Protein AF-A0A934NXD5-F1 (afdb_monomer)

Radius of gyration: 27.49 Å; Cα contacts (8 Å, |Δi|>4): 155; chains: 1; bounding box: 70×58×76 Å

Nearest PDB structures (foldseek):
  8snb-assembly1_6Q  TM=2.505E-01  e=5.265E-01  Strongylocentrotus purpuratus
  2b5u-assembly2_C  TM=2.523E-01  e=7.950E+00  Escherichia coli
  8j0d-assembly1_3  TM=2.197E-01  e=8.423E+00  Thalassiosira pseudonana

Mean predicted aligned error: 10.34 Å

Solvent-accessible surface area (backbone atoms only — not comparable to full-atom values): 13375 Å² total; per-residue (Å²): 133,84,85,80,79,88,80,87,86,85,86,87,77,78,60,64,68,64,48,50,55,49,53,62,69,49,40,47,38,70,38,93,89,36,86,64,11,50,70,48,55,57,51,50,49,65,76,60,37,59,67,72,67,45,54,75,80,42,80,52,68,70,55,56,51,53,54,48,38,57,55,72,72,33,85,54,101,78,34,53,86,86,46,68,49,81,50,96,94,45,78,47,25,25,50,57,31,20,53,49,29,52,34,32,69,70,67,57,77,41,84,70,51,74,88,56,62,79,50,52,70,66,56,19,49,55,22,27,55,61,46,49,53,51,38,52,52,51,50,52,53,52,48,54,50,53,51,51,34,36,76,72,67,51,35,95,70,68,73,60,77,80,68,60,79,90,64,76,90,69,81,74,84,87,74,96,74,89,58,67,44,58,64,93,89,62,79,78,83,85,73,91,67,83,74,57,92,68,51,41,50,45,69,71,73,68,49,72,93,80,86,130

Organism: NCBI:txid2799499

Sequence (212 aa):
MTGEATHKIIQRFPDEEEFESLAARIRPLILQNEWLRWTNVITALRTSVDQQQLEEIAEPLKWWHAEWVKVAENPGDMGAQAFYSVTEDGTVTDLQLMWAWLYSDLVHAHKLDAKFAKYGIGDRFRASTGVIARIVWMVEKTYYLVAALHEEGLLSISPEMFERSVTVPEPDLSQIGRIYVAPVGTPPPIGLEAFGPEWQEVHEVIRPAGSR

pLDDT: mean 86.73, std 10.69, range [43.88, 96.44]

Foldseek 3Di:
DPPDDDDDDDDDFDDPVVLLVLLVVCCLQQDPPRCNHVVNLLVVCVVQFDQVVLVVPDDGSVVLVVLLCCQRVNPDPQSADPDWDQDPVGIDHLVNLQVLCVDCVRVVPDPRDPVNVVPDNVSSVVSNRVSSVSSVVSVVVSVVSQVVCVVVVRGDDDPCVVVPDPDDPPPDDDDDDFDWDFDPPDDDDDDPDDDDPRIDTPCVVPDDPDDD

Secondary structure (DSSP, 8-state):
---------------HHHHHHHHHHHHHHHSTT-TT-HHHHHHHHHHHS-HHHHHTTS--HHHHHHHHIIIII--SSS--SS-EEEETTEEEEHHHHHHHIIIIIIS--SPPPHHHHTS-HHHHHHHHHHHHHHHHHHHHHHHHHHHHHHHTTSS---THHHH---S-S--S-------EE--TTPPPP-SSSPPPTT-EEHHHHHS-S---

Structure (mmCIF, N/CA/C/O backbone):
data_AF-A0A934NXD5-F1
#
_entry.id   AF-A0A934NXD5-F1
#
loop_
_atom_site.group_PDB
_atom_site.id
_atom_site.type_symbol
_atom_site.label_atom_id
_atom_site.label_alt_id
_atom_site.label_comp_id
_atom_site.label_asym_id
_atom_site.label_entity_id
_atom_site.label_seq_id
_atom_site.pdbx_PDB_ins_code
_atom_site.Cartn_x
_atom_site.Cartn_y
_atom_site.Cartn_z
_atom_site.occupancy
_atom_site.B_iso_or_equiv
_atom_site.auth_seq_id
_atom_site.auth_comp_id
_atom_site.auth_asym_id
_atom_site.auth_atom_id
_atom_site.pdbx_PDB_model_num
ATOM 1 N N . MET A 1 1 ? 46.683 -2.394 16.117 1.00 44.25 1 MET A N 1
ATOM 2 C CA . MET A 1 1 ? 45.715 -3.216 15.363 1.00 44.25 1 MET A CA 1
ATOM 3 C C . MET A 1 1 ? 44.333 -2.673 15.663 1.00 44.25 1 MET A C 1
ATOM 5 O O . MET A 1 1 ? 43.821 -2.916 16.747 1.00 44.25 1 MET A O 1
ATOM 9 N N . THR A 1 2 ? 43.778 -1.854 14.774 1.00 54.41 2 THR A N 1
ATOM 10 C CA . THR A 1 2 ? 42.362 -1.478 14.827 1.00 54.41 2 THR A CA 1
ATOM 11 C C . THR A 1 2 ? 41.569 -2.713 14.411 1.00 54.41 2 THR A C 1
ATOM 13 O O . THR A 1 2 ? 41.712 -3.192 13.292 1.00 54.41 2 THR A O 1
ATOM 16 N N . GLY A 1 3 ? 40.845 -3.315 15.355 1.00 53.09 3 GLY A N 1
ATOM 17 C CA . GLY A 1 3 ? 40.067 -4.537 15.145 1.00 53.09 3 GLY A CA 1
ATOM 18 C C . GLY A 1 3 ? 38.808 -4.280 14.322 1.00 53.09 3 GLY A C 1
ATOM 19 O O . GLY A 1 3 ? 37.704 -4.424 14.836 1.00 53.09 3 GLY A O 1
ATOM 20 N N . GLU A 1 4 ? 38.961 -3.857 13.069 1.00 62.59 4 GLU A N 1
ATOM 21 C CA . GLU A 1 4 ? 37.835 -3.735 12.147 1.00 62.59 4 GLU A CA 1
ATOM 22 C C . GLU A 1 4 ? 37.352 -5.130 11.744 1.00 62.59 4 GLU A C 1
ATOM 24 O O . GLU A 1 4 ? 37.997 -5.850 10.984 1.00 62.59 4 GLU A O 1
ATOM 29 N N . ALA A 1 5 ? 36.200 -5.523 12.286 1.00 73.62 5 ALA A N 1
ATOM 30 C CA . ALA A 1 5 ? 35.470 -6.701 11.851 1.00 73.62 5 ALA A CA 1
ATOM 31 C C . ALA A 1 5 ? 34.551 -6.324 10.679 1.00 73.62 5 ALA A C 1
ATOM 33 O O . ALA A 1 5 ? 33.594 -5.562 10.839 1.00 73.62 5 ALA A O 1
ATOM 34 N N . THR A 1 6 ? 34.820 -6.869 9.494 1.00 79.31 6 THR A N 1
ATOM 35 C CA . THR A 1 6 ? 33.942 -6.708 8.329 1.00 79.31 6 THR A CA 1
ATOM 36 C C . THR A 1 6 ? 32.764 -7.675 8.419 1.00 79.31 6 THR A C 1
ATOM 38 O O . THR A 1 6 ? 32.950 -8.874 8.615 1.00 79.31 6 THR A O 1
ATOM 41 N N . HIS A 1 7 ? 31.549 -7.164 8.228 1.00 82.31 7 HIS A N 1
ATOM 42 C CA . HIS A 1 7 ? 30.325 -7.962 8.206 1.00 82.31 7 HIS A CA 1
ATOM 43 C C . HIS A 1 7 ? 29.687 -7.894 6.816 1.00 82.31 7 HIS A C 1
ATOM 45 O O . HIS A 1 7 ? 29.613 -6.823 6.215 1.00 82.31 7 HIS A O 1
ATOM 51 N N . LYS A 1 8 ? 29.201 -9.033 6.309 1.00 87.88 8 LYS A N 1
ATOM 52 C CA . LYS A 1 8 ? 28.407 -9.101 5.076 1.00 87.88 8 LYS A CA 1
ATOM 53 C C . LYS A 1 8 ? 26.937 -9.259 5.440 1.00 87.88 8 LYS A C 1
ATOM 55 O O . LYS A 1 8 ? 26.556 -10.265 6.031 1.00 87.88 8 LYS A O 1
ATOM 60 N N . ILE A 1 9 ? 26.117 -8.293 5.043 1.00 85.44 9 ILE A N 1
ATOM 61 C CA . ILE A 1 9 ? 24.659 -8.375 5.156 1.00 85.44 9 ILE A CA 1
ATOM 62 C C . ILE A 1 9 ? 24.108 -8.760 3.783 1.00 85.44 9 ILE A C 1
ATOM 64 O O . ILE A 1 9 ? 24.450 -8.140 2.778 1.00 85.44 9 ILE A O 1
ATOM 68 N N . ILE A 1 10 ? 23.278 -9.801 3.737 1.00 89.50 10 ILE A N 1
ATOM 69 C CA . ILE A 1 10 ? 22.568 -10.230 2.528 1.00 89.50 10 ILE A CA 1
ATOM 70 C C . ILE A 1 10 ? 21.079 -10.063 2.802 1.00 89.50 10 ILE A C 1
ATOM 72 O O . ILE A 1 10 ? 20.548 -10.682 3.720 1.00 89.50 10 ILE A O 1
ATOM 76 N N . GLN A 1 11 ? 20.417 -9.237 1.999 1.00 88.50 11 GLN A N 1
ATOM 77 C CA . GLN A 1 11 ? 18.966 -9.093 2.006 1.00 88.50 11 GLN A CA 1
ATOM 78 C C . GLN A 1 11 ? 18.414 -9.726 0.732 1.00 88.50 11 GLN A C 1
ATOM 80 O O . GLN A 1 11 ? 19.003 -9.578 -0.337 1.00 88.50 11 GLN A O 1
ATOM 85 N N . ARG A 1 12 ? 17.316 -10.468 0.865 1.00 91.62 12 ARG A N 1
ATOM 86 C CA . ARG A 1 12 ? 16.596 -11.068 -0.259 1.00 91.62 12 ARG A CA 1
ATOM 87 C C . ARG A 1 12 ? 15.251 -10.374 -0.383 1.00 91.62 12 ARG A C 1
ATOM 89 O O . ARG A 1 12 ? 14.598 -10.135 0.630 1.00 91.62 12 ARG A O 1
ATOM 96 N N . PHE A 1 13 ? 14.880 -10.063 -1.612 1.00 92.00 13 PHE A N 1
ATOM 97 C CA . PHE A 1 13 ? 13.643 -9.379 -1.963 1.00 92.00 13 PHE A CA 1
ATOM 98 C C . PHE A 1 13 ? 12.769 -10.316 -2.811 1.00 92.00 13 PHE A C 1
ATOM 100 O O . PHE A 1 13 ? 13.303 -11.308 -3.320 1.00 92.00 13 PHE A O 1
ATOM 107 N N . PRO A 1 14 ? 11.450 -10.062 -2.898 1.00 92.69 14 PRO A N 1
ATOM 108 C CA . PRO A 1 14 ? 10.560 -10.799 -3.797 1.00 92.69 14 PRO A CA 1
ATOM 109 C C . PRO A 1 14 ? 10.974 -10.649 -5.266 1.00 92.69 14 PRO A C 1
ATOM 111 O O . PRO A 1 14 ? 11.796 -9.789 -5.595 1.00 92.69 14 PRO A O 1
ATOM 114 N N . ASP A 1 15 ? 10.384 -11.482 -6.126 1.00 95.75 15 ASP A N 1
ATOM 115 C CA . ASP A 1 15 ? 10.456 -11.298 -7.574 1.00 95.75 15 ASP A CA 1
ATOM 116 C C . ASP A 1 15 ? 9.930 -9.907 -7.965 1.00 95.75 15 ASP A C 1
ATOM 118 O O . ASP A 1 15 ? 8.980 -9.397 -7.361 1.00 95.75 15 ASP A O 1
ATOM 122 N N . GLU A 1 16 ? 10.598 -9.268 -8.924 1.00 93.00 16 GLU A N 1
ATOM 123 C CA . GLU A 1 16 ? 10.310 -7.885 -9.301 1.00 93.00 16 GLU A CA 1
ATOM 124 C C . GLU A 1 16 ? 8.929 -7.765 -9.946 1.00 93.00 16 GLU A C 1
ATOM 126 O O . GLU A 1 16 ? 8.127 -6.956 -9.483 1.00 93.00 16 GLU A O 1
ATOM 131 N N . GLU A 1 17 ? 8.601 -8.616 -10.921 1.00 92.88 17 GLU A N 1
ATOM 132 C CA . GLU A 1 17 ? 7.327 -8.541 -11.642 1.00 92.88 17 GLU A CA 1
ATOM 133 C C . GLU A 1 17 ? 6.146 -8.835 -10.709 1.00 92.88 17 GLU A C 1
ATOM 135 O O . GLU A 1 17 ? 5.137 -8.122 -10.723 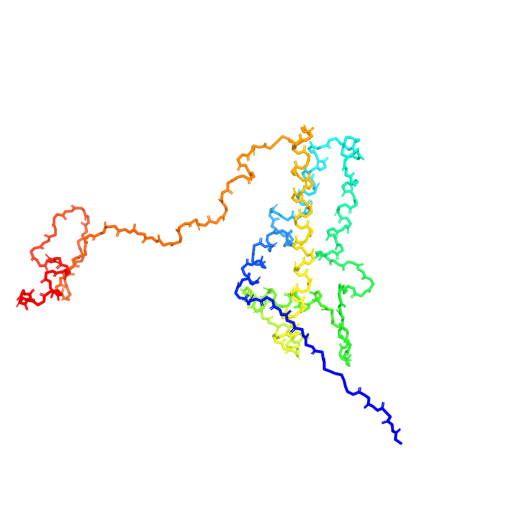1.00 92.88 17 GLU A O 1
ATOM 140 N N . GLU A 1 18 ? 6.273 -9.844 -9.842 1.00 93.50 18 GLU A N 1
ATOM 141 C CA . GLU A 1 18 ? 5.247 -10.156 -8.839 1.00 93.50 18 GLU A CA 1
ATOM 142 C C . GLU A 1 18 ? 5.020 -8.978 -7.881 1.00 93.50 18 GLU A C 1
ATOM 144 O O . GLU A 1 18 ? 3.876 -8.614 -7.571 1.00 93.50 18 GLU A O 1
ATOM 149 N N . PHE A 1 19 ? 6.107 -8.348 -7.430 1.00 96.06 19 PHE A N 1
ATOM 150 C CA . PHE A 1 19 ? 6.044 -7.215 -6.517 1.00 96.06 19 PHE A CA 1
ATOM 151 C C . PHE A 1 19 ? 5.464 -5.960 -7.179 1.00 96.06 19 PHE A C 1
ATOM 153 O O . PHE A 1 19 ? 4.638 -5.272 -6.572 1.00 96.06 19 PHE A O 1
ATOM 160 N N . GLU A 1 20 ? 5.829 -5.675 -8.425 1.00 94.94 20 GLU A N 1
ATOM 161 C CA . GLU A 1 20 ? 5.238 -4.605 -9.228 1.00 94.94 20 GLU A CA 1
ATOM 162 C C . GLU A 1 20 ? 3.735 -4.814 -9.428 1.00 94.94 20 GLU A C 1
ATOM 164 O O . GLU A 1 20 ? 2.937 -3.885 -9.263 1.00 94.94 20 GLU A O 1
ATOM 169 N N . SER A 1 21 ? 3.329 -6.057 -9.683 1.00 93.38 21 SER A N 1
ATOM 170 C CA . SER A 1 21 ? 1.928 -6.460 -9.793 1.00 93.38 21 SER A CA 1
ATOM 171 C C . SER A 1 21 ? 1.153 -6.188 -8.494 1.00 93.38 21 SER A C 1
ATOM 173 O O . SER A 1 21 ? 0.024 -5.679 -8.521 1.00 93.38 21 SER A O 1
ATOM 175 N N . LEU A 1 22 ? 1.743 -6.501 -7.337 1.00 94.38 22 LEU A N 1
ATOM 176 C CA . LEU A 1 22 ? 1.179 -6.189 -6.020 1.00 94.38 22 LEU A CA 1
ATOM 177 C C . LEU A 1 22 ? 1.090 -4.673 -5.793 1.00 94.38 22 LEU A C 1
ATOM 179 O O . LEU A 1 22 ? 0.030 -4.166 -5.417 1.00 94.38 22 LEU A O 1
ATOM 183 N N . ALA A 1 23 ? 2.175 -3.946 -6.069 1.00 94.88 23 A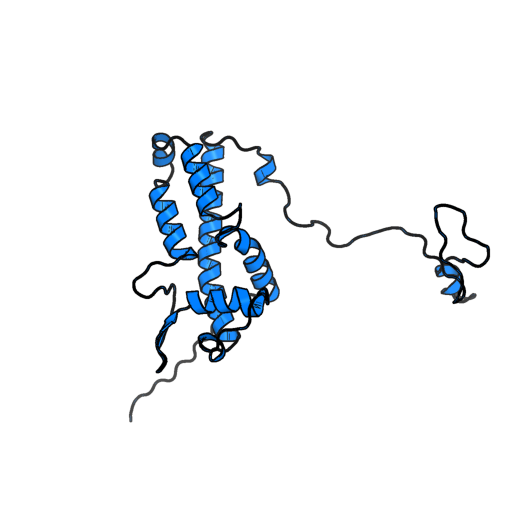LA A N 1
ATOM 184 C CA . ALA A 1 23 ? 2.261 -2.494 -5.941 1.00 94.88 23 ALA A CA 1
ATOM 185 C C . ALA A 1 23 ? 1.190 -1.779 -6.784 1.00 94.88 23 ALA A C 1
ATOM 187 O O . ALA A 1 23 ? 0.514 -0.863 -6.307 1.00 94.88 23 ALA A O 1
ATOM 188 N N . ALA A 1 24 ? 0.976 -2.237 -8.018 1.00 92.44 24 ALA A N 1
ATOM 189 C CA . ALA A 1 24 ? -0.054 -1.713 -8.905 1.00 92.44 24 ALA A CA 1
ATOM 190 C C . ALA A 1 24 ? -1.471 -1.928 -8.343 1.00 92.44 24 ALA A C 1
ATOM 192 O O . ALA A 1 24 ? -2.303 -1.023 -8.431 1.00 92.44 24 ALA A O 1
ATOM 193 N N . ARG A 1 25 ? -1.743 -3.082 -7.714 1.00 92.06 25 ARG A N 1
ATOM 194 C CA . ARG A 1 25 ? -3.054 -3.399 -7.112 1.00 92.06 25 ARG A CA 1
ATOM 195 C C . ARG A 1 25 ? -3.360 -2.604 -5.850 1.00 92.06 25 ARG A C 1
ATOM 197 O O . ARG A 1 25 ? -4.520 -2.280 -5.618 1.00 92.06 25 ARG A O 1
ATOM 204 N N . ILE A 1 26 ? -2.354 -2.271 -5.041 1.00 92.88 26 ILE A N 1
ATOM 205 C CA . ILE A 1 26 ? -2.569 -1.460 -3.831 1.00 92.88 26 ILE A CA 1
ATOM 206 C C . ILE A 1 26 ? -2.670 0.036 -4.125 1.00 92.88 26 ILE A C 1
ATOM 208 O O . ILE A 1 26 ? -3.186 0.790 -3.303 1.00 92.88 26 ILE A O 1
ATOM 212 N N . ARG A 1 27 ? -2.177 0.488 -5.283 1.00 91.88 27 ARG A N 1
ATOM 213 C CA . ARG A 1 27 ? -2.103 1.907 -5.642 1.00 91.88 27 ARG A CA 1
ATOM 214 C C . ARG A 1 27 ? -3.454 2.635 -5.504 1.00 91.88 27 ARG A C 1
ATOM 216 O O . ARG A 1 27 ? -3.456 3.695 -4.875 1.00 91.88 27 ARG A O 1
ATOM 223 N N . PRO A 1 28 ? -4.603 2.086 -5.951 1.00 91.75 28 PRO A N 1
ATOM 224 C CA . PRO A 1 28 ? -5.910 2.713 -5.741 1.00 91.75 28 PRO A CA 1
ATOM 225 C C . PRO A 1 28 ? -6.271 2.975 -4.273 1.00 91.75 28 PRO A C 1
ATOM 227 O O . PRO A 1 28 ? -7.057 3.869 -3.981 1.00 91.75 28 PRO A O 1
ATOM 230 N N . LEU A 1 29 ? -5.687 2.228 -3.332 1.00 92.88 29 LEU A N 1
ATOM 231 C CA . LEU A 1 29 ? -5.964 2.374 -1.904 1.00 92.88 29 LEU A CA 1
ATOM 232 C C . LEU A 1 29 ? -5.193 3.538 -1.271 1.00 92.88 29 LEU A C 1
ATOM 234 O O . LEU A 1 29 ? -5.628 4.063 -0.250 1.00 92.88 29 LEU A O 1
ATOM 238 N N . ILE A 1 30 ? -4.067 3.960 -1.852 1.00 91.56 30 ILE A N 1
ATOM 239 C CA . ILE A 1 30 ? -3.154 4.950 -1.247 1.00 91.56 30 ILE A CA 1
ATOM 240 C C . ILE A 1 30 ? -3.067 6.276 -2.012 1.00 91.56 30 ILE A C 1
ATOM 242 O O . ILE A 1 30 ? -2.517 7.250 -1.499 1.00 91.56 30 ILE A O 1
ATOM 246 N N . LEU A 1 31 ? -3.619 6.352 -3.224 1.00 88.00 31 LEU A N 1
ATOM 247 C CA . LEU A 1 31 ? -3.659 7.587 -4.004 1.00 88.00 31 LEU A CA 1
ATOM 248 C C . LEU A 1 31 ? -4.772 8.533 -3.537 1.00 88.00 31 LEU A C 1
ATOM 250 O O . LEU A 1 31 ? -5.907 8.127 -3.315 1.00 88.00 31 LEU A O 1
ATOM 254 N N . GLN A 1 32 ? -4.451 9.828 -3.460 1.00 82.00 32 GLN A N 1
ATOM 255 C CA . GLN A 1 32 ? -5.323 10.858 -2.877 1.00 82.00 32 GLN A CA 1
ATOM 256 C C . GLN A 1 32 ? -6.702 10.978 -3.547 1.00 82.00 32 GLN A C 1
ATOM 258 O O . GLN A 1 32 ? -7.684 11.190 -2.841 1.00 82.00 32 GLN A O 1
ATOM 263 N N . ASN A 1 33 ? -6.764 10.831 -4.875 1.00 83.19 33 ASN A N 1
ATOM 264 C CA . ASN A 1 33 ? -7.962 11.080 -5.690 1.00 83.19 33 ASN A CA 1
ATOM 265 C C . ASN A 1 33 ? -8.650 9.796 -6.174 1.00 83.19 33 ASN A C 1
ATOM 267 O O . ASN A 1 33 ? -9.471 9.845 -7.087 1.00 83.19 33 ASN A O 1
ATOM 271 N N . GLU A 1 34 ? -8.305 8.649 -5.597 1.00 88.12 34 GLU A N 1
ATOM 272 C CA . GLU A 1 34 ? -8.932 7.381 -5.950 1.00 88.12 34 GLU A CA 1
ATOM 273 C C . GLU A 1 34 ? -10.173 7.142 -5.095 1.00 88.12 34 GLU A C 1
ATOM 275 O O . GLU A 1 34 ? -10.179 7.345 -3.879 1.00 88.12 34 GLU A O 1
ATOM 280 N N . TRP A 1 35 ? -11.243 6.680 -5.736 1.00 87.19 35 TRP A N 1
ATOM 281 C CA . TRP A 1 35 ? -12.500 6.375 -5.051 1.00 87.19 35 TRP A CA 1
ATOM 282 C C . TRP A 1 35 ? -12.318 5.273 -3.997 1.00 87.19 35 TRP A C 1
ATOM 284 O O . TRP A 1 35 ? -12.946 5.321 -2.940 1.00 87.19 35 TRP A O 1
ATOM 294 N N . LEU A 1 36 ? -11.404 4.334 -4.259 1.00 87.88 36 LEU A N 1
ATOM 295 C CA . LEU A 1 36 ? -11.082 3.203 -3.392 1.00 87.88 36 LEU A CA 1
ATOM 296 C C . LEU A 1 36 ? -10.084 3.543 -2.275 1.00 87.88 36 LEU A C 1
ATOM 298 O O . LEU A 1 36 ? -9.669 2.648 -1.541 1.00 87.88 36 LEU A O 1
ATOM 302 N N . ARG A 1 37 ? -9.674 4.809 -2.134 1.00 94.38 37 ARG A N 1
ATOM 303 C CA . ARG A 1 37 ? -8.688 5.212 -1.128 1.00 94.38 37 ARG A CA 1
ATOM 304 C C . ARG A 1 37 ? -9.105 4.751 0.271 1.00 94.38 37 ARG A C 1
ATOM 306 O O . ARG A 1 37 ? -10.270 4.866 0.653 1.00 94.38 37 ARG A O 1
ATOM 313 N N . TRP A 1 38 ? -8.135 4.310 1.070 1.00 94.94 38 TRP A N 1
ATOM 314 C CA . TRP A 1 38 ? -8.340 3.794 2.426 1.00 94.94 38 TRP A CA 1
ATOM 315 C C . TRP A 1 38 ? -9.180 4.735 3.311 1.00 94.94 38 TRP A C 1
ATOM 317 O O . TRP A 1 38 ? -10.013 4.274 4.090 1.00 94.94 38 TRP A O 1
ATOM 327 N N . THR A 1 39 ? -9.037 6.058 3.156 1.00 95.06 39 THR A N 1
ATOM 328 C CA . THR A 1 39 ? -9.825 7.060 3.897 1.00 95.06 39 THR A CA 1
ATOM 329 C C . THR A 1 39 ? -11.322 6.919 3.649 1.00 95.06 39 THR A C 1
ATOM 331 O O . THR A 1 39 ? -12.125 7.106 4.567 1.00 95.06 39 THR A O 1
ATOM 334 N N . ASN A 1 40 ? -11.707 6.576 2.419 1.00 95.00 40 ASN A N 1
ATOM 335 C CA . ASN A 1 40 ? -13.100 6.412 2.021 1.00 95.00 40 ASN A CA 1
ATOM 336 C C . ASN A 1 40 ? -13.672 5.123 2.611 1.00 95.00 40 ASN A C 1
ATOM 338 O O . ASN A 1 40 ? -14.797 5.138 3.098 1.00 95.00 40 ASN A O 1
ATOM 342 N N . VAL A 1 41 ? -12.874 4.051 2.665 1.00 93.19 41 VAL A N 1
ATOM 343 C CA . VAL A 1 41 ? -13.249 2.787 3.320 1.00 93.19 41 VAL A CA 1
ATOM 344 C C . VAL A 1 41 ? -13.511 3.005 4.812 1.00 93.19 41 VAL A C 1
ATOM 346 O O . VAL A 1 41 ? -14.588 2.673 5.301 1.00 93.19 41 VAL A O 1
ATOM 349 N N . ILE A 1 42 ? -12.581 3.640 5.534 1.00 95.00 42 ILE A N 1
ATOM 350 C CA . ILE A 1 42 ? -12.763 3.940 6.966 1.00 95.00 42 ILE A CA 1
ATOM 351 C C . ILE A 1 42 ? -13.967 4.867 7.193 1.00 95.00 42 ILE A C 1
ATOM 353 O O . ILE A 1 42 ? -14.724 4.692 8.149 1.00 95.00 42 ILE A O 1
ATOM 357 N N . THR A 1 43 ? -14.181 5.838 6.302 1.00 94.56 43 THR A N 1
ATOM 358 C CA . THR A 1 43 ? -15.348 6.727 6.370 1.00 94.56 43 THR A CA 1
ATOM 359 C C . THR A 1 43 ? -16.656 5.966 6.167 1.00 94.56 43 THR A C 1
ATOM 361 O O . THR A 1 43 ? -17.598 6.202 6.921 1.00 94.56 43 THR A O 1
ATOM 364 N N . ALA A 1 44 ? -16.706 5.043 5.205 1.00 93.75 44 ALA A N 1
ATOM 365 C CA . ALA A 1 44 ? -17.873 4.206 4.949 1.00 93.75 44 ALA A CA 1
ATOM 366 C C . ALA A 1 44 ? -18.185 3.281 6.133 1.00 93.75 44 ALA A C 1
ATOM 368 O O . ALA A 1 44 ? -19.348 3.150 6.514 1.00 93.75 44 ALA A O 1
ATOM 369 N N . LEU A 1 45 ? -17.166 2.697 6.772 1.00 94.06 45 LEU A N 1
ATOM 370 C CA . LEU A 1 45 ? -17.355 1.908 7.995 1.00 94.06 45 LEU A CA 1
ATOM 371 C C . LEU A 1 45 ? -17.965 2.753 9.115 1.00 94.06 45 LEU A C 1
ATOM 373 O O . LEU A 1 45 ? -18.934 2.336 9.740 1.00 94.06 45 LEU A O 1
ATOM 377 N N . ARG A 1 46 ? -17.474 3.984 9.305 1.00 92.94 46 ARG A N 1
ATOM 378 C CA . ARG A 1 46 ? -17.983 4.900 10.337 1.00 92.94 46 ARG A CA 1
ATOM 379 C C . ARG A 1 46 ? -19.457 5.256 10.156 1.00 92.94 46 ARG A C 1
AT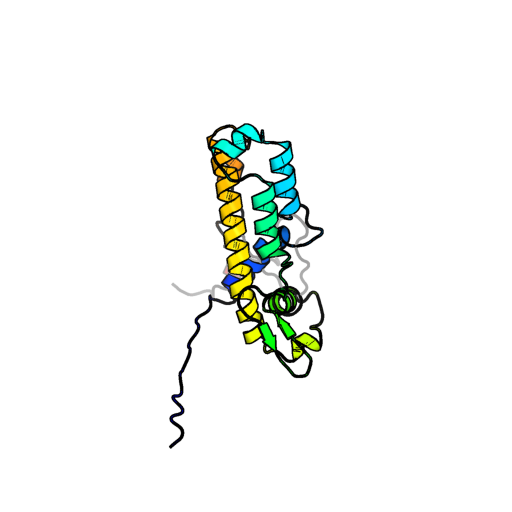OM 381 O O . ARG A 1 46 ? -20.122 5.561 11.136 1.00 92.94 46 ARG A O 1
ATOM 388 N N . THR A 1 47 ? -19.956 5.275 8.922 1.00 93.12 47 THR A N 1
ATOM 389 C CA . THR A 1 47 ? -21.372 5.558 8.647 1.00 93.12 47 THR A CA 1
ATOM 390 C C . THR A 1 47 ? -22.252 4.313 8.649 1.00 93.12 47 THR A C 1
ATOM 392 O O . THR A 1 47 ? -23.469 4.457 8.690 1.00 93.12 47 THR A O 1
ATOM 395 N N . SER A 1 48 ? -21.661 3.120 8.557 1.00 92.88 48 SER A N 1
ATOM 396 C CA . SER A 1 48 ? -22.401 1.866 8.350 1.00 92.88 48 SER A CA 1
ATOM 397 C C . SER A 1 48 ? -22.476 0.988 9.596 1.00 92.88 48 SER A C 1
ATOM 399 O O . SER A 1 48 ? -23.320 0.103 9.642 1.00 92.88 48 SER A O 1
ATOM 401 N N . VAL A 1 49 ? -21.607 1.218 10.581 1.00 93.06 49 VAL A N 1
ATOM 402 C CA . VAL A 1 49 ? -21.462 0.377 11.773 1.00 93.06 49 VAL A CA 1
ATOM 403 C C . VAL A 1 49 ? -21.723 1.207 13.025 1.00 93.06 49 VAL A C 1
ATOM 405 O O . VAL A 1 49 ? -21.226 2.329 13.145 1.00 93.06 49 VAL A O 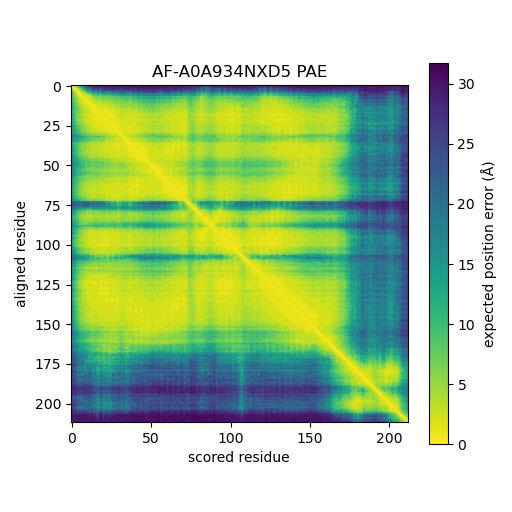1
ATOM 408 N N . ASP A 1 50 ? -22.479 0.647 13.970 1.00 92.62 50 ASP A N 1
ATOM 409 C CA . ASP A 1 50 ? -22.639 1.244 15.293 1.00 92.62 50 ASP A CA 1
ATOM 410 C C . ASP A 1 50 ? -21.314 1.205 16.068 1.00 92.62 50 ASP A C 1
ATOM 412 O O . ASP A 1 50 ? -20.662 0.166 16.182 1.00 92.62 50 ASP A O 1
ATOM 416 N N . GLN A 1 51 ? -20.900 2.354 16.601 1.00 89.94 51 GLN A N 1
ATOM 417 C CA . GLN A 1 51 ? -19.598 2.474 17.251 1.00 89.94 51 GLN A CA 1
ATOM 418 C C . GLN A 1 51 ? -19.510 1.651 18.541 1.00 89.94 51 GLN A C 1
ATOM 420 O O . GLN A 1 51 ? -18.450 1.102 18.827 1.00 89.94 51 GLN A O 1
ATOM 425 N N . GLN A 1 52 ? -20.597 1.556 19.308 1.00 91.31 52 GLN A N 1
ATOM 426 C CA . GLN A 1 52 ? -20.591 0.791 20.549 1.00 91.31 52 GLN A CA 1
ATOM 427 C C . GLN A 1 52 ? -20.428 -0.701 20.246 1.00 91.31 52 GLN A C 1
ATOM 429 O O . GLN A 1 52 ? -19.602 -1.352 20.874 1.00 91.31 52 GLN A O 1
ATOM 434 N N . GLN A 1 53 ? -21.145 -1.212 19.243 1.00 93.00 53 GLN A N 1
ATOM 435 C CA . GLN A 1 53 ? -21.032 -2.612 18.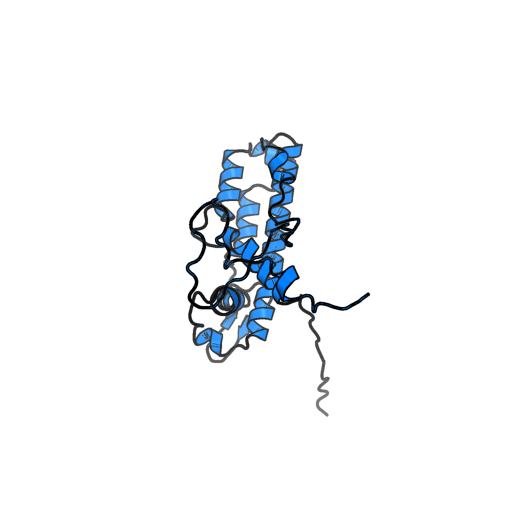824 1.00 93.00 53 GLN A CA 1
ATOM 436 C C . GLN A 1 53 ? -19.675 -2.930 18.179 1.00 93.00 53 GLN A C 1
ATOM 438 O O . GLN A 1 53 ? -19.120 -4.001 18.405 1.00 93.00 53 GLN A O 1
ATOM 443 N N . LEU A 1 54 ? -19.101 -2.000 17.406 1.00 93.31 54 LEU 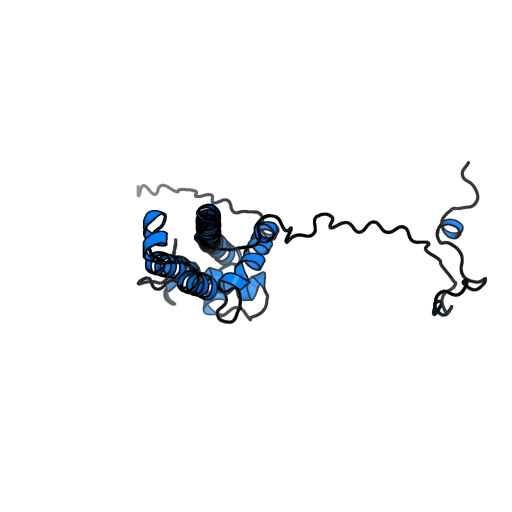A N 1
ATOM 444 C CA . LEU A 1 54 ? -17.750 -2.152 16.856 1.00 93.31 54 LEU A CA 1
ATOM 445 C C . LEU A 1 54 ? -16.710 -2.355 17.963 1.00 93.31 54 LEU A C 1
ATOM 447 O O . LEU A 1 54 ? -15.850 -3.227 17.850 1.00 93.31 54 LEU A O 1
ATOM 451 N N . GLU A 1 55 ? -16.773 -1.524 19.005 1.00 93.38 55 GLU A N 1
ATOM 452 C CA . GLU A 1 55 ? -15.792 -1.511 20.094 1.00 93.38 55 GLU A CA 1
ATOM 453 C C . GLU A 1 55 ? -15.835 -2.784 20.961 1.00 93.38 55 GLU A C 1
ATOM 455 O O . GLU A 1 55 ? -14.897 -3.043 21.714 1.00 93.38 55 GLU A O 1
ATOM 460 N N . GLU A 1 56 ? -16.870 -3.619 20.823 1.00 93.06 56 GLU A N 1
ATOM 461 C CA . GLU A 1 56 ? -16.940 -4.939 21.462 1.00 93.06 56 GLU A CA 1
ATOM 462 C C . GLU A 1 56 ? -16.038 -5.981 20.779 1.00 93.06 56 GLU A C 1
ATOM 464 O O . GLU A 1 56 ? -15.614 -6.938 21.431 1.00 93.06 56 GLU A O 1
ATOM 469 N N . ILE A 1 57 ? -15.710 -5.797 19.494 1.00 93.00 57 ILE A N 1
ATOM 470 C CA . ILE A 1 57 ? -14.971 -6.791 18.692 1.00 93.00 57 ILE A CA 1
ATOM 471 C C . ILE A 1 57 ? -13.673 -6.258 18.071 1.00 93.00 57 ILE A C 1
ATOM 473 O O . ILE A 1 57 ? -12.818 -7.045 17.659 1.00 93.00 57 ILE A O 1
ATOM 477 N N . ALA A 1 58 ? -13.499 -4.938 17.985 1.00 94.38 58 ALA A N 1
ATOM 478 C CA . ALA A 1 58 ? -12.337 -4.315 17.365 1.00 94.38 58 ALA A CA 1
ATOM 479 C C . ALA A 1 58 ? -12.001 -2.950 17.979 1.00 94.38 58 ALA A C 1
ATOM 481 O O . ALA A 1 58 ? -12.808 -2.309 18.641 1.00 94.38 58 ALA A O 1
ATOM 482 N N . GLU A 1 59 ? -10.790 -2.469 17.702 1.00 96.19 59 GLU A N 1
ATOM 483 C CA . GLU A 1 59 ? -10.380 -1.116 18.082 1.00 96.19 59 GLU A CA 1
ATOM 484 C C . GLU A 1 59 ? -11.264 -0.042 17.409 1.00 96.19 59 GLU A C 1
ATOM 486 O O . GLU A 1 59 ? -11.673 -0.221 16.253 1.00 96.19 59 GLU A O 1
ATOM 491 N N . PRO A 1 60 ? -11.491 1.123 18.051 1.00 94.56 60 PRO A N 1
ATOM 492 C CA . PRO A 1 60 ? -12.276 2.211 17.470 1.00 94.56 60 PRO A CA 1
ATOM 493 C C . PRO A 1 60 ? -11.732 2.662 16.105 1.00 94.56 60 PRO A C 1
ATOM 495 O O . PRO A 1 60 ? -10.519 2.767 15.916 1.00 94.56 60 PRO A O 1
ATOM 498 N N . LEU A 1 61 ? -12.589 3.065 15.157 1.00 94.94 61 LEU A N 1
ATOM 499 C CA . LEU A 1 61 ? -12.151 3.485 13.804 1.00 94.94 61 LEU A CA 1
ATOM 500 C C . LEU A 1 61 ? -11.130 4.635 13.791 1.00 94.94 61 LEU A C 1
ATOM 502 O O . LEU A 1 61 ? -10.359 4.778 12.842 1.00 94.94 61 LEU A O 1
ATOM 506 N N . LYS A 1 62 ? -11.082 5.454 14.849 1.00 94.31 62 LYS A N 1
ATOM 507 C CA . LYS A 1 62 ? -10.041 6.478 15.017 1.00 94.31 62 LYS A CA 1
ATOM 508 C C . LYS A 1 62 ? -8.641 5.863 15.133 1.00 94.31 62 LYS A C 1
ATOM 510 O O . LYS A 1 62 ? -7.688 6.437 14.606 1.00 94.31 62 LYS A O 1
ATOM 515 N N . TRP A 1 63 ? -8.517 4.716 15.799 1.00 94.88 63 TRP A N 1
ATOM 516 C CA . TRP A 1 63 ? -7.274 3.954 15.875 1.00 94.88 63 TRP A CA 1
ATOM 517 C C . TRP A 1 63 ? -6.875 3.439 14.489 1.00 94.88 63 TRP A C 1
ATOM 519 O O . TRP A 1 63 ? -5.762 3.701 14.042 1.00 94.88 63 TRP A O 1
ATOM 529 N N . TRP A 1 64 ? -7.816 2.841 13.751 1.00 95.88 64 TRP A N 1
ATOM 530 C CA . TRP A 1 64 ? -7.588 2.361 12.382 1.00 95.88 64 TRP A CA 1
ATOM 531 C C . TRP A 1 64 ? -7.132 3.468 11.432 1.00 95.88 64 TRP A C 1
ATOM 533 O O . TRP A 1 64 ? -6.187 3.279 10.668 1.00 95.88 64 TRP A O 1
ATOM 543 N N . HIS A 1 65 ? -7.755 4.646 11.512 1.00 94.81 65 HIS A N 1
ATOM 544 C CA . HIS A 1 65 ? -7.320 5.820 10.759 1.00 94.81 65 HIS A CA 1
ATOM 545 C C . HIS A 1 65 ? -5.883 6.222 11.122 1.00 94.81 65 HIS A C 1
ATOM 547 O O . HIS A 1 65 ? -5.086 6.526 10.239 1.00 94.81 65 HIS A O 1
ATOM 553 N N . ALA A 1 66 ? -5.532 6.236 12.411 1.00 93.44 66 ALA A N 1
ATOM 554 C CA . ALA A 1 66 ? -4.181 6.579 12.849 1.00 93.44 66 ALA A CA 1
ATOM 555 C C . ALA A 1 66 ? -3.135 5.563 12.355 1.00 93.44 66 ALA A C 1
ATOM 557 O O . ALA A 1 66 ? -2.056 5.968 11.923 1.00 93.44 66 ALA A O 1
ATOM 558 N N . GLU A 1 67 ? -3.450 4.268 12.371 1.00 92.81 67 GLU A N 1
ATOM 559 C CA . GLU A 1 67 ? -2.572 3.221 11.838 1.00 92.81 67 GLU A CA 1
ATOM 560 C C . GLU A 1 67 ? -2.379 3.347 10.324 1.00 92.81 67 GLU A C 1
ATOM 562 O O . GLU A 1 67 ? -1.243 3.321 9.847 1.00 92.81 67 GLU A O 1
ATOM 567 N N . TRP A 1 68 ? -3.458 3.586 9.573 1.00 94.12 68 TRP A N 1
ATOM 568 C CA . TRP A 1 68 ? -3.385 3.854 8.136 1.00 94.12 68 TRP A CA 1
ATOM 569 C C . TRP A 1 68 ? -2.507 5.063 7.812 1.00 94.12 68 TRP A C 1
ATOM 571 O O . TRP A 1 68 ? -1.639 4.989 6.942 1.00 94.12 68 TRP A O 1
ATOM 581 N N . VAL A 1 69 ? -2.674 6.157 8.554 1.00 91.81 69 VAL A N 1
ATOM 582 C CA . VAL A 1 69 ? -1.846 7.357 8.408 1.00 91.81 69 VAL A CA 1
ATOM 583 C C . VAL A 1 69 ? -0.365 7.039 8.637 1.00 91.81 69 VAL A C 1
ATOM 585 O O . VAL A 1 69 ? 0.468 7.473 7.843 1.00 91.81 69 VAL A O 1
ATOM 588 N N . LYS A 1 70 ? -0.008 6.245 9.657 1.00 88.81 70 LYS A N 1
ATOM 589 C CA . LYS A 1 70 ? 1.394 5.862 9.921 1.00 88.81 70 LYS A CA 1
ATOM 590 C C . LYS A 1 70 ? 2.037 5.130 8.740 1.00 88.81 70 LYS A C 1
ATOM 592 O O . LYS A 1 70 ? 3.203 5.386 8.441 1.00 88.81 70 LYS A O 1
ATOM 597 N N . VAL A 1 71 ? 1.299 4.237 8.078 1.00 89.69 71 VAL A N 1
ATOM 598 C CA . VAL A 1 71 ? 1.851 3.383 7.010 1.00 89.69 71 VAL A CA 1
ATOM 599 C C . VAL A 1 71 ? 1.731 3.976 5.604 1.00 89.69 71 VAL A C 1
ATOM 601 O O . VAL A 1 71 ? 2.595 3.708 4.774 1.00 89.69 71 VAL A O 1
ATOM 604 N N . ALA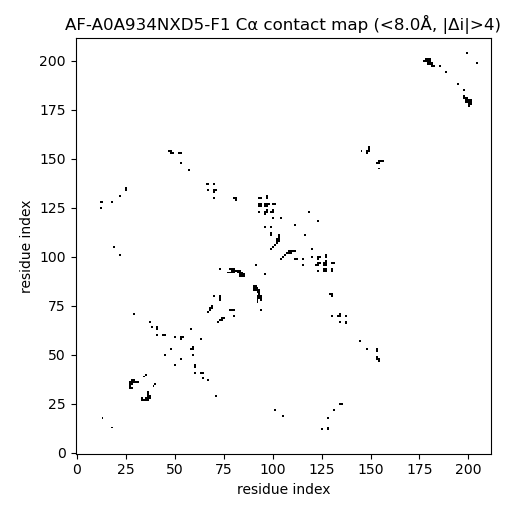 A 1 72 ? 0.698 4.768 5.308 1.00 86.56 72 ALA A N 1
ATOM 605 C CA . ALA A 1 72 ? 0.428 5.249 3.947 1.00 86.56 72 ALA A CA 1
ATOM 606 C C . ALA A 1 72 ? 0.813 6.721 3.723 1.00 86.56 72 ALA A C 1
ATOM 608 O O . ALA A 1 72 ? 1.181 7.091 2.610 1.00 86.56 72 ALA A O 1
ATOM 609 N N . GLU A 1 73 ? 0.740 7.560 4.760 1.00 83.00 73 GLU A N 1
ATOM 610 C CA . GLU A 1 73 ? 0.967 9.014 4.651 1.00 83.00 73 GLU A CA 1
ATOM 611 C C . GLU A 1 73 ? 2.217 9.476 5.411 1.00 83.00 73 GLU A C 1
ATOM 613 O O . GLU A 1 73 ? 2.912 10.384 4.967 1.00 83.00 73 GLU A O 1
ATOM 618 N N . ASN A 1 74 ? 2.521 8.786 6.512 1.00 70.19 74 ASN A N 1
ATOM 619 C CA . ASN A 1 74 ? 3.694 8.912 7.373 1.00 70.19 74 ASN A CA 1
ATOM 620 C C . ASN A 1 74 ? 3.952 10.304 7.964 1.00 70.19 74 ASN A C 1
ATOM 622 O O . ASN A 1 74 ? 4.816 11.047 7.493 1.00 70.19 74 ASN A O 1
ATOM 626 N N . PRO A 1 75 ? 3.280 10.631 9.074 1.00 58.59 75 PRO A N 1
ATOM 627 C CA . PRO A 1 75 ? 3.489 11.890 9.775 1.00 58.59 75 PRO A CA 1
ATOM 628 C C . PRO A 1 75 ? 4.460 11.780 10.969 1.00 58.59 75 PRO A C 1
ATOM 630 O O . PRO A 1 75 ? 4.312 12.530 11.929 1.00 58.59 75 PRO A O 1
ATOM 633 N N . GLY A 1 76 ? 5.409 10.833 10.990 1.00 57.53 76 GLY A N 1
ATOM 634 C CA . GLY A 1 76 ? 6.426 10.779 12.059 1.00 57.53 76 GLY A CA 1
ATOM 635 C C . GLY A 1 76 ? 7.464 11.911 11.954 1.00 57.53 76 GLY A C 1
ATOM 636 O O . GLY A 1 76 ? 7.612 12.491 10.883 1.00 57.53 76 GLY A O 1
ATOM 637 N N . ASP A 1 77 ? 8.249 12.168 13.014 1.00 59.12 77 ASP A N 1
ATOM 638 C CA . ASP A 1 77 ? 9.222 13.288 13.079 1.00 59.12 77 ASP A CA 1
ATOM 639 C C . ASP A 1 77 ? 10.203 13.357 11.891 1.00 59.12 77 ASP A C 1
ATOM 641 O O . ASP A 1 77 ? 10.603 14.443 11.479 1.00 59.12 77 ASP A O 1
ATOM 645 N N . MET A 1 78 ? 10.584 12.210 11.315 1.00 64.81 78 MET A N 1
ATOM 646 C CA . MET A 1 78 ? 11.402 12.152 10.093 1.00 64.81 78 MET A CA 1
ATOM 647 C C . MET A 1 78 ? 10.649 11.658 8.856 1.00 64.81 78 MET A C 1
ATOM 649 O O . MET A 1 78 ? 11.186 11.765 7.759 1.00 64.81 78 MET A O 1
ATOM 653 N N . GLY A 1 79 ? 9.444 11.098 8.996 1.00 76.75 79 GLY A N 1
ATOM 654 C CA . GLY A 1 79 ? 8.729 10.508 7.863 1.00 76.75 79 GLY A CA 1
ATOM 655 C C . GLY A 1 79 ? 9.405 9.255 7.274 1.00 76.75 79 GLY A C 1
ATOM 656 O O . GLY A 1 79 ? 9.373 9.060 6.057 1.00 76.75 79 GLY A O 1
ATOM 657 N N . ALA A 1 80 ? 10.026 8.401 8.102 1.00 84.75 80 ALA A N 1
ATOM 658 C CA . ALA A 1 80 ? 10.653 7.124 7.711 1.00 84.75 80 ALA A CA 1
ATOM 659 C C . ALA A 1 80 ? 9.989 5.927 8.415 1.00 84.75 80 ALA A C 1
ATOM 661 O O . ALA A 1 80 ? 9.563 6.064 9.560 1.00 84.75 80 ALA A O 1
ATOM 662 N N . GLN A 1 81 ? 9.919 4.761 7.763 1.00 86.25 81 GLN A N 1
ATOM 663 C CA . GLN A 1 81 ? 9.288 3.557 8.338 1.00 86.25 81 GLN A CA 1
ATOM 664 C C . GLN A 1 81 ? 10.285 2.499 8.823 1.00 86.25 81 GLN A C 1
ATOM 666 O O . GLN A 1 81 ? 10.046 1.825 9.825 1.00 86.25 81 GLN A O 1
ATOM 671 N N . ALA A 1 82 ? 11.390 2.326 8.110 1.00 88.00 82 ALA A N 1
ATOM 672 C CA . ALA A 1 82 ? 12.424 1.338 8.380 1.00 88.00 82 ALA A CA 1
ATOM 673 C C . ALA A 1 82 ? 13.822 1.954 8.315 1.00 88.00 82 ALA A C 1
ATOM 675 O O . ALA A 1 82 ? 14.668 1.624 9.146 1.00 88.00 82 ALA A O 1
ATOM 676 N N . PHE A 1 83 ? 14.080 2.843 7.352 1.00 89.62 83 PHE A N 1
ATOM 677 C CA . PHE A 1 83 ? 15.370 3.519 7.250 1.00 89.62 83 PHE A CA 1
ATOM 678 C C . PHE A 1 83 ? 15.279 4.904 6.609 1.00 89.62 83 PHE A C 1
ATOM 680 O O . PHE A 1 83 ? 14.329 5.248 5.908 1.00 89.62 83 PHE A O 1
ATOM 687 N N . TYR A 1 84 ? 16.332 5.682 6.827 1.00 91.44 84 TYR A N 1
ATOM 688 C CA . TYR A 1 84 ? 16.610 6.916 6.112 1.00 91.44 84 TYR A CA 1
ATOM 689 C C . TYR A 1 84 ? 18.099 6.970 5.767 1.00 91.44 84 TYR A C 1
ATOM 691 O O . TYR A 1 84 ? 18.937 6.362 6.433 1.00 91.44 84 TYR A O 1
ATOM 699 N N . SER A 1 85 ? 18.419 7.683 4.697 1.00 89.06 85 SER A N 1
ATOM 700 C CA . SER A 1 85 ? 19.779 7.974 4.261 1.00 89.06 85 SER A CA 1
ATOM 701 C C . SER A 1 85 ? 20.084 9.431 4.580 1.00 89.06 85 SER A C 1
ATOM 703 O O . SER A 1 85 ? 19.299 10.315 4.234 1.00 89.06 85 SER A O 1
ATOM 705 N N . VAL A 1 86 ? 21.211 9.675 5.249 1.00 89.75 86 VAL A N 1
ATOM 706 C CA . VAL A 1 86 ? 21.732 11.022 5.499 1.00 89.75 86 VAL A CA 1
ATOM 707 C C . VAL A 1 86 ? 22.914 11.240 4.573 1.00 89.75 86 VAL A C 1
ATOM 709 O O . VAL A 1 86 ? 23.876 10.474 4.592 1.00 89.75 86 VAL A O 1
ATOM 712 N N . THR A 1 87 ? 22.819 12.281 3.758 1.00 84.75 87 THR A N 1
ATOM 713 C CA . THR A 1 87 ? 23.875 12.725 2.845 1.00 84.75 87 THR A CA 1
ATOM 714 C C . THR A 1 87 ? 24.164 14.202 3.091 1.00 84.75 87 THR A C 1
ATOM 716 O O . THR A 1 87 ? 23.431 14.857 3.833 1.00 84.75 87 THR A O 1
ATOM 719 N N . GLU A 1 88 ? 25.199 14.747 2.455 1.00 85.38 88 GLU A N 1
ATOM 720 C CA . GLU A 1 88 ? 25.484 16.189 2.511 1.00 85.38 88 GLU A CA 1
ATOM 721 C C . GLU A 1 88 ? 24.306 17.036 1.991 1.00 85.38 88 GLU A C 1
ATOM 723 O O . GLU A 1 88 ? 24.046 18.114 2.517 1.00 85.38 88 GLU A O 1
ATOM 728 N N . ASP A 1 89 ? 23.510 16.505 1.054 1.00 81.00 89 ASP A N 1
ATOM 729 C CA . ASP A 1 89 ? 22.309 17.174 0.525 1.00 81.00 89 ASP A CA 1
ATOM 730 C C . ASP A 1 89 ? 21.061 17.003 1.416 1.00 81.00 89 ASP A C 1
ATOM 732 O O . ASP A 1 89 ? 19.941 17.328 1.010 1.00 81.00 89 ASP A O 1
ATOM 736 N N . GLY A 1 90 ? 21.223 16.423 2.606 1.00 86.50 90 GLY A N 1
ATOM 737 C CA . GLY A 1 90 ? 20.158 16.195 3.576 1.00 86.50 90 GLY A CA 1
ATOM 738 C C . GLY A 1 90 ? 19.654 14.753 3.643 1.00 86.50 90 GLY A C 1
ATOM 739 O O . GLY A 1 90 ? 20.314 13.800 3.208 1.00 86.50 90 GLY A O 1
ATOM 740 N N . THR A 1 91 ? 18.472 14.611 4.245 1.00 90.56 91 THR A N 1
ATOM 741 C CA . THR A 1 91 ? 17.870 13.324 4.608 1.00 90.56 91 THR A CA 1
ATOM 742 C C . THR A 1 91 ? 16.835 12.873 3.580 1.00 90.56 91 THR A C 1
ATOM 744 O O . THR A 1 91 ? 15.968 13.647 3.161 1.00 90.56 91 THR A O 1
ATOM 747 N N . VAL A 1 92 ? 16.904 11.596 3.205 1.00 91.88 92 VAL A N 1
ATOM 748 C CA . VAL A 1 92 ? 15.915 10.927 2.354 1.00 91.88 92 VAL A CA 1
ATOM 749 C C . VAL A 1 92 ? 15.394 9.685 3.053 1.00 91.88 92 VAL A C 1
ATOM 751 O O . VAL A 1 92 ? 16.177 8.842 3.488 1.00 91.88 92 VAL A O 1
ATOM 754 N N . THR A 1 93 ? 14.076 9.564 3.164 1.00 93.00 93 THR A N 1
ATOM 755 C CA . THR A 1 93 ? 13.445 8.417 3.822 1.00 93.00 93 THR A CA 1
ATOM 756 C C . THR A 1 93 ? 13.089 7.313 2.843 1.00 93.00 93 THR A C 1
ATOM 758 O O . THR A 1 93 ? 12.908 7.548 1.647 1.00 93.00 93 THR A O 1
ATOM 761 N N . ASP A 1 94 ? 12.953 6.099 3.361 1.00 93.25 94 ASP A N 1
ATOM 762 C CA . ASP A 1 94 ? 12.421 4.967 2.611 1.00 93.25 94 ASP A CA 1
ATOM 763 C C . ASP A 1 94 ? 11.041 5.247 1.998 1.00 93.25 94 ASP A C 1
ATOM 765 O O . ASP A 1 94 ? 10.793 4.868 0.857 1.00 93.25 94 ASP A O 1
ATOM 769 N N . LEU A 1 95 ? 10.168 5.990 2.680 1.00 92.12 95 LEU A N 1
ATOM 770 C CA . LEU A 1 95 ? 8.889 6.390 2.101 1.00 92.12 95 LEU A CA 1
ATOM 771 C C . LEU A 1 95 ? 9.059 7.297 0.874 1.00 92.12 95 LEU A C 1
ATOM 773 O O . LEU A 1 95 ? 8.363 7.121 -0.126 1.00 92.12 95 LEU A O 1
ATOM 777 N N . GLN A 1 96 ? 9.976 8.266 0.931 1.00 92.06 96 GLN A N 1
ATOM 778 C CA . GLN A 1 96 ? 10.253 9.140 -0.212 1.00 92.06 96 GLN A CA 1
ATOM 779 C C . GLN A 1 96 ? 10.820 8.348 -1.395 1.00 92.06 96 GLN A C 1
ATOM 781 O O . GLN A 1 96 ? 10.415 8.575 -2.535 1.00 92.06 96 GLN A O 1
ATOM 786 N N . LEU A 1 97 ? 11.717 7.396 -1.125 1.00 94.25 97 LEU A N 1
ATOM 787 C CA . LEU A 1 97 ? 12.266 6.507 -2.150 1.00 94.25 97 LEU A CA 1
ATOM 788 C C . LEU A 1 97 ? 11.198 5.573 -2.734 1.00 94.25 97 LEU A C 1
ATOM 790 O O . LEU A 1 97 ? 11.195 5.372 -3.947 1.00 94.25 97 LEU A O 1
ATOM 794 N N . MET A 1 98 ? 10.270 5.071 -1.913 1.00 93.94 98 MET A N 1
ATOM 795 C CA . MET A 1 98 ? 9.134 4.271 -2.378 1.00 93.94 98 MET A CA 1
ATOM 796 C C . MET A 1 98 ? 8.258 5.062 -3.348 1.00 93.94 98 MET A C 1
ATOM 798 O O . MET A 1 98 ? 7.952 4.574 -4.432 1.00 93.94 98 MET A O 1
ATOM 802 N N . TRP A 1 99 ? 7.895 6.304 -3.013 1.00 91.81 99 TRP A N 1
ATOM 803 C CA . TRP A 1 99 ? 7.101 7.132 -3.924 1.00 91.81 99 TRP A CA 1
ATOM 804 C C . TRP A 1 99 ? 7.857 7.459 -5.214 1.00 91.81 99 TRP A C 1
ATOM 806 O O . TRP A 1 99 ? 7.264 7.429 -6.293 1.00 91.81 99 TRP A O 1
ATOM 816 N N . ALA A 1 100 ? 9.164 7.727 -5.128 1.00 93.06 100 ALA A N 1
ATOM 817 C CA . ALA A 1 100 ? 9.997 7.933 -6.309 1.00 93.06 100 ALA A CA 1
ATOM 818 C C . ALA A 1 100 ? 9.992 6.699 -7.227 1.00 93.06 100 ALA A C 1
ATOM 820 O O . ALA A 1 100 ? 9.815 6.856 -8.437 1.00 93.06 100 ALA A O 1
ATOM 821 N N . TRP A 1 101 ? 10.107 5.499 -6.647 1.00 95.19 101 TRP A N 1
ATOM 822 C CA . TRP A 1 101 ? 10.003 4.229 -7.364 1.00 95.19 101 TRP A CA 1
ATOM 823 C C . 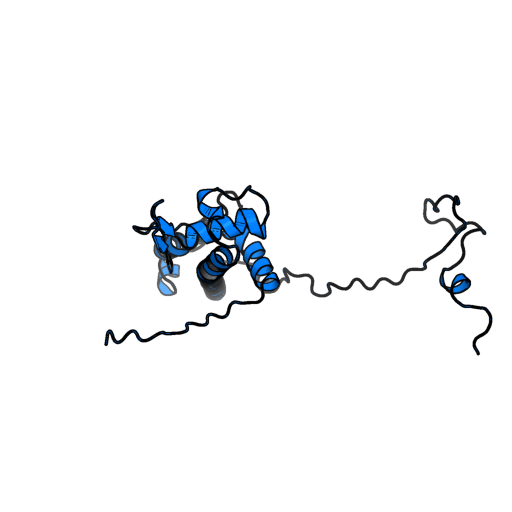TRP A 1 101 ? 8.634 4.044 -8.011 1.00 95.19 101 TRP A C 1
ATOM 825 O O . TRP A 1 101 ? 8.534 3.862 -9.222 1.00 95.19 101 TRP A O 1
ATOM 835 N N . LEU A 1 102 ? 7.566 4.180 -7.222 1.00 91.56 102 LEU A N 1
ATOM 836 C CA . LEU A 1 102 ? 6.198 3.945 -7.669 1.00 91.56 102 LEU A CA 1
ATOM 837 C C . LEU A 1 102 ? 5.837 4.826 -8.876 1.00 91.56 102 LEU A C 1
ATOM 839 O O . LEU A 1 102 ? 5.185 4.365 -9.809 1.00 91.56 102 LEU A O 1
ATOM 843 N N . TYR A 1 103 ? 6.264 6.091 -8.881 1.00 88.00 103 TYR A N 1
ATOM 844 C CA . TYR A 1 103 ? 5.906 7.030 -9.945 1.00 88.00 103 TYR A CA 1
ATOM 845 C C . TYR A 1 103 ? 6.873 7.077 -11.123 1.00 88.00 103 TYR A C 1
ATOM 847 O O . TYR A 1 103 ? 6.428 7.379 -12.232 1.00 88.00 103 TYR A O 1
ATOM 855 N N . SER A 1 104 ? 8.163 6.843 -10.896 1.00 87.88 104 SER A N 1
ATOM 856 C CA . SER A 1 104 ? 9.181 7.032 -11.938 1.00 87.88 104 SER A CA 1
ATOM 857 C C . SER A 1 104 ? 9.624 5.709 -12.551 1.00 87.88 104 SER A C 1
ATOM 859 O O . SER A 1 104 ? 9.820 5.644 -13.764 1.00 87.88 104 SER A O 1
ATOM 861 N N . ASP A 1 105 ? 9.753 4.666 -11.728 1.00 89.94 105 ASP A N 1
ATOM 862 C CA . ASP A 1 105 ? 10.241 3.354 -12.155 1.00 89.94 105 ASP A CA 1
ATOM 863 C C . ASP A 1 105 ? 9.087 2.406 -12.509 1.00 89.94 105 ASP A C 1
ATOM 865 O O . ASP A 1 105 ? 9.147 1.797 -13.562 1.00 89.94 105 ASP A O 1
ATOM 869 N N . LEU A 1 106 ? 8.019 2.332 -11.701 1.00 88.25 106 LEU A N 1
ATOM 870 C CA . LEU A 1 106 ? 6.892 1.425 -11.974 1.00 88.25 106 LEU A CA 1
ATOM 871 C C . LEU A 1 106 ? 5.889 2.010 -12.979 1.00 88.25 106 LEU A C 1
ATOM 873 O O . LEU A 1 106 ? 5.627 1.448 -14.035 1.00 88.25 106 LEU A O 1
ATOM 877 N N . VAL A 1 107 ? 5.258 3.139 -12.638 1.00 80.94 107 VAL A N 1
ATOM 878 C CA . VAL A 1 107 ? 4.170 3.698 -13.466 1.00 80.94 107 VAL A CA 1
ATOM 879 C C . VAL A 1 107 ? 4.719 4.527 -14.636 1.00 80.94 107 VAL A C 1
ATOM 881 O O . VAL A 1 107 ? 3.984 4.833 -15.573 1.00 80.94 107 VAL A O 1
ATOM 884 N N . HIS A 1 108 ? 5.993 4.933 -14.577 1.00 76.94 108 HIS A N 1
ATOM 885 C CA . HIS A 1 108 ? 6.616 5.889 -15.505 1.00 76.94 108 HIS A CA 1
ATOM 886 C C . HIS A 1 108 ? 5.797 7.181 -15.713 1.00 76.94 108 HIS A C 1
ATOM 888 O O . HIS A 1 108 ? 5.877 7.834 -16.753 1.00 76.94 108 HIS A O 1
ATOM 894 N N . ALA A 1 109 ? 4.997 7.571 -14.714 1.00 69.19 109 ALA A N 1
ATOM 895 C CA . ALA A 1 109 ? 4.133 8.748 -14.771 1.00 69.19 109 ALA A CA 1
ATOM 896 C C . ALA A 1 109 ? 4.915 10.058 -14.629 1.00 69.19 109 ALA A C 1
ATOM 898 O O . ALA A 1 109 ? 4.460 11.102 -15.094 1.00 69.19 109 ALA A O 1
ATOM 899 N N . HIS A 1 110 ? 6.074 10.021 -13.969 1.00 78.06 110 HIS A N 1
ATOM 900 C CA . HIS A 1 110 ? 6.858 11.212 -13.673 1.00 78.06 110 HIS A CA 1
ATOM 901 C C . HIS A 1 110 ? 8.335 11.012 -13.994 1.00 78.06 110 HIS A C 1
ATOM 903 O O . HIS A 1 110 ? 8.893 9.926 -13.852 1.00 78.06 110 HIS A O 1
ATOM 909 N N . LYS A 1 111 ? 8.991 12.108 -14.385 1.00 86.19 111 LYS A N 1
ATOM 910 C CA . LYS A 1 111 ? 10.450 12.148 -14.441 1.00 86.19 111 LYS A CA 1
ATOM 911 C C . LYS A 1 111 ? 10.994 12.042 -13.017 1.00 86.19 111 LYS A C 1
ATOM 913 O O . LYS A 1 111 ? 10.545 12.773 -12.136 1.00 86.19 111 LYS A O 1
ATOM 918 N N . LEU A 1 112 ? 11.987 11.178 -12.824 1.00 88.31 112 LEU A N 1
ATOM 919 C CA . LEU A 1 112 ? 12.659 11.026 -11.539 1.00 88.31 112 LEU A CA 1
ATOM 920 C C . LEU A 1 112 ? 13.302 12.353 -11.108 1.00 88.31 112 LEU A C 1
ATOM 922 O O . LEU A 1 112 ? 14.106 12.932 -11.844 1.00 88.31 112 LEU A O 1
ATOM 926 N N . ASP A 1 113 ? 12.940 12.827 -9.915 1.00 88.12 113 ASP A N 1
ATOM 927 C CA . ASP A 1 113 ? 13.521 14.027 -9.310 1.00 88.12 113 ASP A CA 1
ATOM 928 C C . ASP A 1 113 ? 15.037 13.844 -9.117 1.00 88.12 113 ASP A C 1
ATOM 930 O O . ASP A 1 113 ? 15.499 12.771 -8.716 1.00 88.12 113 ASP A O 1
ATOM 934 N N . ALA A 1 114 ? 15.819 14.899 -9.361 1.00 88.50 114 ALA A N 1
ATOM 935 C CA . ALA A 1 114 ? 17.270 14.890 -9.174 1.00 88.50 114 ALA A CA 1
ATOM 936 C C . ALA A 1 114 ? 17.679 14.472 -7.748 1.00 88.50 114 ALA A C 1
ATOM 938 O O . ALA A 1 114 ? 18.680 13.774 -7.575 1.00 88.50 114 ALA A O 1
ATOM 939 N N . LYS A 1 115 ? 16.865 14.816 -6.738 1.00 87.81 115 LYS A N 1
ATOM 940 C CA . LYS A 1 115 ? 17.032 14.388 -5.343 1.00 87.81 115 LYS A CA 1
ATOM 941 C C . LYS A 1 115 ? 17.071 12.864 -5.204 1.00 87.81 115 LYS A C 1
ATOM 943 O O . LYS A 1 115 ? 17.800 12.352 -4.354 1.00 87.81 115 LYS A O 1
ATOM 948 N N . PHE A 1 116 ? 16.291 12.144 -6.010 1.00 90.25 116 PHE A N 1
ATOM 949 C CA . PHE A 1 116 ? 16.164 10.686 -5.950 1.00 90.25 116 PHE A CA 1
ATOM 950 C C . PHE A 1 116 ? 17.000 9.965 -7.015 1.00 90.25 116 PHE A C 1
ATOM 952 O O . PHE A 1 116 ? 17.321 8.792 -6.838 1.00 90.25 116 PHE A O 1
ATOM 959 N N . ALA A 1 117 ? 17.406 10.662 -8.080 1.00 88.44 117 ALA A N 1
ATOM 960 C CA . ALA A 1 117 ? 18.232 10.121 -9.162 1.00 88.44 117 ALA A CA 1
ATOM 961 C C . ALA A 1 117 ? 19.634 9.670 -8.717 1.00 88.44 117 ALA A C 1
ATOM 963 O O . ALA A 1 117 ? 20.235 8.820 -9.367 1.00 88.44 117 ALA A O 1
ATOM 964 N N . LYS A 1 118 ? 20.143 10.205 -7.600 1.00 89.81 118 LYS A N 1
ATOM 965 C CA . LYS A 1 118 ? 21.408 9.767 -6.986 1.00 89.81 118 LYS A CA 1
ATOM 966 C C . LYS A 1 118 ? 21.332 8.400 -6.296 1.00 89.81 118 LYS A C 1
ATOM 968 O O . LYS A 1 118 ? 22.370 7.808 -6.021 1.00 89.81 118 LYS A O 1
ATOM 973 N N . TYR A 1 119 ? 20.127 7.914 -6.004 1.00 91.81 119 TYR A N 1
ATOM 974 C CA . TYR A 1 119 ? 19.910 6.570 -5.476 1.00 91.81 119 TYR A CA 1
ATOM 975 C C . TYR A 1 119 ? 19.765 5.593 -6.640 1.00 91.81 119 TYR A C 1
ATOM 977 O O . TYR A 1 119 ? 19.143 5.921 -7.654 1.00 91.81 119 TYR A O 1
ATOM 985 N N . GLY A 1 120 ? 20.323 4.390 -6.514 1.00 92.12 120 GLY A N 1
ATOM 986 C CA . GLY A 1 120 ? 20.139 3.361 -7.533 1.00 92.12 120 GLY A CA 1
ATOM 987 C C . GLY A 1 120 ? 18.688 2.879 -7.575 1.00 92.12 120 GLY A C 1
ATOM 988 O O . GLY A 1 120 ? 17.956 2.996 -6.589 1.00 92.12 120 GLY A O 1
ATOM 989 N N . ILE A 1 121 ? 18.273 2.275 -8.693 1.00 92.88 121 ILE A N 1
ATOM 990 C CA . ILE A 1 121 ? 16.963 1.606 -8.765 1.00 92.88 121 ILE A CA 1
ATOM 991 C C . ILE A 1 121 ? 16.817 0.546 -7.663 1.00 92.88 121 ILE A C 1
ATOM 993 O O . ILE A 1 121 ? 15.764 0.455 -7.049 1.00 92.88 121 ILE A O 1
ATOM 997 N N . GLY A 1 122 ? 17.899 -0.159 -7.311 1.00 93.25 122 GLY A N 1
ATOM 998 C CA . GLY A 1 122 ? 17.904 -1.133 -6.217 1.00 93.25 122 GLY A CA 1
ATOM 999 C C . GLY A 1 122 ? 17.641 -0.529 -4.832 1.00 93.25 122 GLY A C 1
ATOM 1000 O O . GLY A 1 122 ? 16.964 -1.154 -4.021 1.00 93.25 122 GLY A O 1
ATOM 1001 N N . ASP A 1 123 ? 18.109 0.693 -4.556 1.00 93.38 123 ASP A N 1
ATOM 1002 C CA . ASP A 1 123 ? 17.822 1.378 -3.285 1.00 93.38 123 ASP A CA 1
ATOM 1003 C C . ASP A 1 123 ? 16.348 1.773 -3.196 1.00 93.38 123 ASP A C 1
ATOM 1005 O O . ASP A 1 123 ? 15.708 1.612 -2.154 1.00 93.38 123 ASP A O 1
ATOM 1009 N N . ARG A 1 124 ? 15.810 2.267 -4.316 1.00 95.06 124 ARG A N 1
ATOM 1010 C CA . ARG A 1 124 ? 14.402 2.634 -4.452 1.00 95.06 124 ARG A CA 1
ATOM 1011 C C . ARG A 1 124 ? 13.497 1.407 -4.352 1.00 95.06 124 ARG A C 1
ATOM 1013 O O . ARG A 1 124 ? 12.582 1.414 -3.539 1.00 95.06 124 ARG A O 1
ATOM 1020 N N . PHE A 1 125 ? 13.823 0.324 -5.053 1.00 95.38 125 PHE A N 1
ATOM 1021 C CA . PHE A 1 125 ? 13.130 -0.962 -4.959 1.00 95.38 125 PHE A CA 1
ATOM 1022 C C . PHE A 1 125 ? 13.176 -1.533 -3.535 1.00 95.38 125 PHE A C 1
ATOM 1024 O O . PHE A 1 125 ? 12.142 -1.875 -2.963 1.00 95.38 125 PHE A O 1
ATOM 1031 N N . ARG A 1 126 ? 14.349 -1.543 -2.888 1.00 94.62 126 ARG A N 1
ATOM 1032 C CA . ARG A 1 126 ? 14.489 -1.943 -1.478 1.00 94.62 126 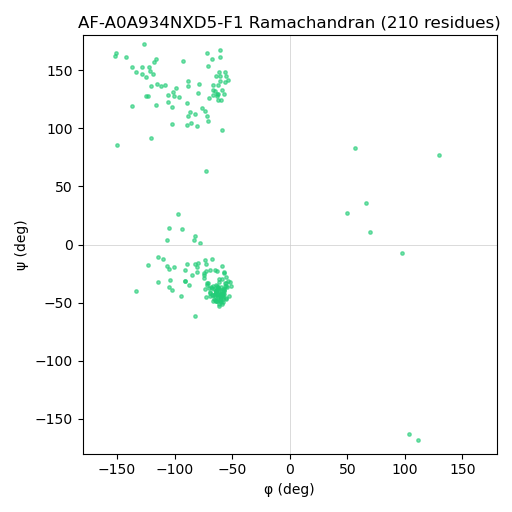ARG A CA 1
ATOM 1033 C C . ARG A 1 126 ? 13.574 -1.127 -0.562 1.00 94.62 126 ARG A C 1
ATOM 1035 O O . ARG A 1 126 ? 12.933 -1.703 0.314 1.00 94.62 126 ARG A O 1
ATOM 1042 N N . ALA A 1 127 ? 13.526 0.191 -0.734 1.00 94.31 127 ALA A N 1
ATOM 1043 C CA . ALA A 1 127 ? 12.644 1.048 0.050 1.00 94.31 127 ALA A CA 1
ATOM 1044 C C . ALA A 1 127 ? 11.167 0.700 -0.191 1.00 94.31 127 ALA A C 1
ATOM 1046 O O . ALA A 1 127 ? 10.407 0.523 0.764 1.00 94.31 127 ALA A O 1
ATOM 1047 N N . SER A 1 128 ? 10.796 0.511 -1.459 1.00 95.06 128 SER A N 1
ATOM 1048 C CA . SER A 1 128 ? 9.452 0.117 -1.868 1.00 95.06 128 SER A CA 1
ATOM 1049 C C . SER A 1 128 ? 9.017 -1.186 -1.232 1.00 95.06 128 SER A C 1
ATOM 1051 O O . SER A 1 128 ? 7.947 -1.213 -0.637 1.00 95.06 128 SER A O 1
ATOM 1053 N N . THR A 1 129 ? 9.840 -2.237 -1.280 1.00 95.44 129 THR A N 1
ATOM 1054 C CA . THR A 1 129 ? 9.479 -3.546 -0.706 1.00 95.44 129 THR A CA 1
ATOM 1055 C C . THR A 1 129 ? 9.094 -3.452 0.768 1.00 95.44 129 THR A C 1
ATOM 1057 O O . THR A 1 129 ? 8.043 -3.956 1.160 1.00 95.44 129 THR A O 1
ATOM 1060 N N . GLY A 1 130 ? 9.884 -2.746 1.581 1.00 92.25 130 GLY A N 1
ATOM 1061 C CA . GLY A 1 130 ? 9.602 -2.582 3.007 1.00 92.25 130 GLY A CA 1
ATOM 1062 C C . GLY A 1 130 ? 8.337 -1.768 3.295 1.00 92.25 130 GLY A C 1
ATOM 1063 O O . GLY A 1 130 ? 7.543 -2.148 4.157 1.00 92.25 130 GLY A O 1
ATOM 1064 N N . VAL A 1 131 ? 8.142 -0.658 2.581 1.00 93.81 131 VAL A N 1
ATOM 1065 C CA . VAL A 1 131 ? 6.993 0.236 2.794 1.00 93.81 131 VAL A CA 1
ATOM 1066 C C . VAL A 1 131 ? 5.698 -0.390 2.269 1.00 93.81 131 VAL A C 1
ATOM 1068 O O . VAL A 1 131 ? 4.689 -0.416 2.972 1.00 93.81 131 VAL A O 1
ATOM 1071 N N . ILE A 1 132 ? 5.724 -0.963 1.065 1.00 95.00 132 ILE A N 1
ATOM 1072 C CA . ILE A 1 132 ? 4.565 -1.622 0.450 1.00 95.00 132 ILE A CA 1
ATOM 1073 C C . ILE A 1 132 ? 4.133 -2.838 1.265 1.00 95.00 132 ILE A C 1
ATOM 1075 O O . ILE A 1 132 ? 2.938 -3.004 1.481 1.00 95.00 132 ILE A O 1
ATOM 1079 N N . ALA A 1 133 ? 5.064 -3.634 1.801 1.00 94.25 133 ALA A N 1
ATOM 1080 C CA . ALA A 1 133 ? 4.710 -4.756 2.672 1.00 94.25 133 ALA A CA 1
ATOM 1081 C C . ALA A 1 133 ? 3.893 -4.311 3.901 1.00 94.25 133 ALA A C 1
ATOM 1083 O O . ALA A 1 133 ? 2.935 -4.978 4.287 1.00 94.25 133 ALA A O 1
ATOM 1084 N N . ARG A 1 134 ? 4.219 -3.154 4.492 1.00 93.50 134 ARG A N 1
ATOM 1085 C CA . ARG A 1 134 ? 3.463 -2.586 5.624 1.00 93.50 134 ARG A CA 1
ATOM 1086 C C . ARG A 1 134 ? 2.085 -2.078 5.208 1.00 93.50 134 ARG A C 1
ATOM 1088 O O . ARG A 1 134 ? 1.131 -2.241 5.963 1.00 93.50 134 ARG A O 1
ATOM 1095 N N . ILE A 1 135 ? 1.975 -1.491 4.017 1.00 95.00 135 ILE A N 1
ATOM 1096 C CA . ILE A 1 135 ? 0.684 -1.087 3.448 1.00 95.00 135 ILE A CA 1
ATOM 1097 C C . ILE A 1 135 ? -0.184 -2.325 3.203 1.00 95.00 135 ILE A C 1
ATOM 1099 O O . ILE A 1 135 ? -1.322 -2.354 3.651 1.00 95.00 135 ILE A O 1
ATOM 1103 N N . VAL A 1 136 ? 0.357 -3.363 2.563 1.00 96.44 136 VAL A N 1
ATOM 1104 C CA . VAL A 1 136 ? -0.344 -4.629 2.282 1.00 96.44 136 VAL A CA 1
ATOM 1105 C C . VAL A 1 136 ? -0.826 -5.289 3.570 1.00 96.44 136 VAL A C 1
ATOM 1107 O O . VAL A 1 136 ? -1.982 -5.688 3.654 1.00 96.44 136 VAL A O 1
ATOM 1110 N N . TRP A 1 137 ? 0.009 -5.312 4.607 1.00 95.69 137 TRP A N 1
ATOM 1111 C CA . TRP A 1 137 ? -0.396 -5.776 5.933 1.00 95.69 137 TRP A CA 1
ATOM 1112 C C . TRP A 1 137 ? -1.593 -4.991 6.494 1.00 95.69 137 TRP A C 1
ATOM 1114 O O . TRP A 1 137 ? -2.500 -5.566 7.094 1.00 95.69 137 TRP A O 1
ATOM 1124 N N . MET A 1 138 ? -1.633 -3.673 6.282 1.00 95.88 138 MET A N 1
ATOM 1125 C CA . MET A 1 138 ? -2.759 -2.840 6.710 1.00 95.88 138 MET A CA 1
ATOM 1126 C C . MET A 1 138 ? -4.022 -3.066 5.864 1.00 95.88 138 MET A C 1
ATOM 1128 O O . MET A 1 138 ? -5.132 -3.045 6.404 1.00 95.88 138 MET A O 1
ATOM 1132 N N . VAL A 1 139 ? -3.868 -3.331 4.562 1.00 96.38 139 VAL A N 1
ATOM 1133 C CA . VAL A 1 139 ? -4.964 -3.762 3.678 1.00 96.38 139 VAL A CA 1
ATOM 1134 C C . VAL A 1 139 ? -5.575 -5.057 4.199 1.00 96.38 139 VAL A C 1
ATOM 1136 O O . VAL A 1 139 ? -6.784 -5.114 4.406 1.00 96.38 139 VAL A O 1
ATOM 1139 N N . GLU A 1 140 ? -4.746 -6.063 4.477 1.00 96.19 140 GLU A N 1
ATOM 1140 C CA . GLU A 1 140 ? -5.190 -7.370 4.964 1.00 96.19 140 GLU A CA 1
ATOM 1141 C C . GLU A 1 140 ? -5.901 -7.255 6.322 1.00 96.19 140 GLU A C 1
ATOM 1143 O O . GLU A 1 140 ? -7.002 -7.771 6.505 1.00 96.19 140 GLU A O 1
ATOM 1148 N N . LYS A 1 141 ? -5.340 -6.479 7.257 1.00 96.31 141 LYS A N 1
ATOM 1149 C CA . LYS A 1 141 ? -6.003 -6.180 8.535 1.00 96.31 141 LYS A CA 1
ATOM 1150 C C . LYS A 1 141 ? -7.365 -5.513 8.357 1.00 96.31 141 LYS A C 1
ATOM 1152 O O . LYS A 1 141 ? -8.306 -5.847 9.070 1.00 96.31 141 LYS A O 1
ATOM 1157 N N . THR A 1 142 ? -7.468 -4.564 7.427 1.00 95.94 142 THR A N 1
ATOM 1158 C CA . THR A 1 142 ? -8.736 -3.878 7.139 1.00 95.94 142 THR A CA 1
ATOM 1159 C C . THR A 1 142 ? -9.743 -4.843 6.513 1.00 95.94 142 THR A C 1
ATOM 1161 O O . THR A 1 142 ? -10.921 -4.788 6.849 1.00 95.94 142 THR A O 1
ATOM 1164 N N . TYR A 1 143 ? -9.288 -5.765 5.660 1.00 95.00 143 TYR A N 1
ATOM 1165 C CA . TYR A 1 143 ? -10.122 -6.840 5.126 1.00 95.00 143 TYR A CA 1
ATOM 1166 C C . TYR A 1 143 ? -10.676 -7.737 6.240 1.00 95.00 143 TYR A C 1
ATOM 1168 O O . TYR A 1 143 ? -11.886 -7.943 6.293 1.00 95.00 143 TYR A O 1
ATOM 1176 N N . TYR A 1 144 ? -9.837 -8.201 7.174 1.00 95.81 144 TYR A N 1
ATOM 1177 C CA . TYR A 1 144 ? -10.311 -9.023 8.294 1.00 95.81 144 TYR A CA 1
ATOM 1178 C C . TYR A 1 144 ? -11.291 -8.280 9.203 1.00 95.81 144 TYR A C 1
ATOM 1180 O O . TYR A 1 144 ? -12.252 -8.885 9.667 1.00 95.81 144 TYR A O 1
ATOM 1188 N N . LEU A 1 145 ? -11.104 -6.972 9.417 1.00 95.69 145 LEU A N 1
ATOM 1189 C CA . LEU A 1 145 ? -12.091 -6.153 10.124 1.00 95.69 145 LEU A CA 1
ATOM 1190 C C . LEU A 1 145 ? -13.446 -6.169 9.403 1.00 95.69 145 LEU A C 1
ATOM 1192 O O . LEU A 1 145 ? -14.472 -6.400 10.033 1.00 95.69 145 LEU A O 1
ATOM 1196 N N . VAL A 1 146 ? -13.458 -5.928 8.089 1.00 95.25 146 VAL A N 1
ATOM 1197 C CA . VAL A 1 146 ? -14.689 -5.927 7.279 1.00 95.25 146 VAL A CA 1
ATOM 1198 C C . VAL A 1 146 ? -15.370 -7.296 7.307 1.00 95.25 146 VAL A C 1
ATOM 1200 O O . VAL A 1 146 ? -16.589 -7.359 7.455 1.00 95.25 146 VAL A O 1
ATOM 1203 N N . ALA A 1 147 ? -14.596 -8.377 7.194 1.00 94.75 147 ALA A N 1
ATOM 1204 C CA . ALA A 1 147 ? -15.106 -9.742 7.258 1.00 94.75 147 ALA A CA 1
ATOM 1205 C C . ALA A 1 147 ? -15.730 -10.050 8.629 1.00 94.75 147 ALA A C 1
ATOM 1207 O O . ALA A 1 147 ? -16.877 -10.481 8.681 1.00 94.75 147 ALA A O 1
ATOM 1208 N N . ALA A 1 148 ? -15.036 -9.731 9.726 1.00 94.56 148 ALA A N 1
ATOM 1209 C CA . ALA A 1 148 ? -15.551 -9.934 11.081 1.00 94.56 148 ALA A CA 1
ATOM 1210 C C . ALA A 1 148 ? -16.838 -9.131 11.334 1.00 94.56 148 ALA A C 1
ATOM 1212 O O . ALA A 1 148 ? -17.808 -9.652 11.872 1.00 94.56 148 ALA A O 1
ATOM 1213 N N . LEU A 1 149 ? -16.891 -7.874 10.882 1.00 95.00 149 LEU A N 1
ATOM 1214 C CA . LEU A 1 149 ? -18.098 -7.048 10.991 1.00 95.00 149 LEU A CA 1
ATOM 1215 C C . LEU A 1 149 ? -19.282 -7.628 10.214 1.00 95.00 149 LEU A C 1
ATOM 1217 O O . LEU A 1 149 ? -20.424 -7.515 10.656 1.00 95.00 149 LEU A O 1
ATOM 1221 N N . HIS A 1 150 ? -19.020 -8.225 9.054 1.00 94.88 150 HIS A N 1
ATOM 1222 C CA . HIS A 1 150 ? -20.042 -8.906 8.271 1.00 94.88 150 HIS A CA 1
ATOM 1223 C C . HIS A 1 150 ? -20.528 -10.190 8.961 1.00 94.88 150 HIS A C 1
ATOM 1225 O O . HIS A 1 150 ? -21.734 -10.412 9.049 1.00 94.88 150 HIS A O 1
ATOM 1231 N N . GLU A 1 151 ? -19.613 -11.003 9.492 1.00 93.62 151 GLU A N 1
ATOM 1232 C CA . GLU A 1 151 ? -19.934 -12.238 10.222 1.00 93.62 151 GLU A CA 1
ATOM 1233 C C . GLU A 1 151 ? -20.771 -11.975 11.484 1.00 93.62 151 GLU A C 1
ATOM 1235 O O . GLU A 1 151 ? -21.735 -12.695 11.739 1.00 93.62 151 GLU A O 1
ATOM 1240 N N . GLU A 1 152 ? -20.477 -10.896 12.213 1.00 93.88 152 GLU A N 1
ATOM 1241 C CA . GLU A 1 152 ? -21.238 -10.452 13.392 1.00 93.88 152 GLU A CA 1
ATOM 1242 C C . GLU A 1 152 ? -22.552 -9.723 13.033 1.00 93.88 152 GLU A C 1
ATOM 1244 O O . GLU A 1 152 ? -23.283 -9.251 13.905 1.00 93.88 152 GLU A O 1
ATOM 1249 N N . GLY A 1 153 ? -22.878 -9.595 11.740 1.00 93.50 153 GLY A N 1
ATOM 1250 C CA . GLY A 1 153 ? -24.096 -8.932 11.266 1.00 93.50 153 GLY A CA 1
ATOM 1251 C C . GLY A 1 153 ? -24.112 -7.411 11.465 1.00 93.50 153 GLY A C 1
ATOM 1252 O O . GLY A 1 153 ? -25.152 -6.778 11.272 1.00 93.50 153 GLY A O 1
ATOM 1253 N N . LEU A 1 154 ? -22.971 -6.816 11.820 1.00 93.88 154 LEU A N 1
ATOM 1254 C CA . LEU A 1 154 ? -22.795 -5.372 12.000 1.00 93.88 154 LEU A CA 1
ATOM 1255 C C . LEU A 1 154 ? -22.624 -4.630 10.670 1.00 93.88 154 LEU A C 1
ATOM 1257 O O . LEU A 1 154 ? -22.755 -3.408 10.617 1.00 93.88 154 LEU A O 1
ATOM 1261 N N . LEU A 1 155 ? -22.334 -5.358 9.591 1.00 93.94 155 LEU A N 1
ATOM 1262 C CA . LEU A 1 155 ? -22.160 -4.811 8.255 1.00 93.94 155 LEU A CA 1
ATOM 1263 C C . LEU A 1 155 ? -22.854 -5.698 7.217 1.00 93.94 155 LEU A C 1
ATOM 1265 O O . LEU A 1 155 ? -22.505 -6.858 7.036 1.00 93.94 155 LEU A O 1
ATOM 1269 N N . SER A 1 156 ? -23.831 -5.140 6.500 1.00 91.12 156 SER A N 1
ATOM 1270 C CA . SER A 1 156 ? -24.562 -5.871 5.459 1.00 91.12 156 SER A CA 1
ATOM 1271 C C . SER A 1 156 ? -23.861 -5.728 4.107 1.00 91.12 156 SER A C 1
ATOM 1273 O O . SER A 1 156 ? -23.941 -4.683 3.457 1.00 91.12 156 SER A O 1
ATOM 1275 N N . ILE A 1 157 ? -23.147 -6.775 3.695 1.00 90.56 157 ILE A N 1
ATOM 1276 C CA . ILE A 1 157 ? -22.455 -6.882 2.404 1.00 90.56 157 ILE A CA 1
ATOM 1277 C C . ILE A 1 157 ? -22.946 -8.159 1.721 1.00 90.56 157 ILE A C 1
ATOM 1279 O O . ILE A 1 157 ? -23.214 -9.157 2.378 1.00 90.56 157 ILE A O 1
ATOM 1283 N N . SER A 1 158 ? -23.085 -8.143 0.394 1.00 91.88 158 SER A N 1
ATOM 1284 C CA . SER A 1 158 ? -23.377 -9.377 -0.344 1.00 91.88 158 SER A CA 1
ATOM 1285 C C . SER A 1 158 ? -22.225 -10.379 -0.168 1.00 91.88 158 SER A C 1
ATOM 1287 O O . SER A 1 158 ? -21.088 -10.000 -0.462 1.00 91.88 158 SER A O 1
ATOM 1289 N N . PRO A 1 159 ? -22.477 -11.647 0.215 1.00 87.75 159 PRO A N 1
ATOM 1290 C CA . PRO A 1 159 ? -21.430 -12.667 0.335 1.00 87.75 159 PRO A CA 1
ATOM 1291 C C . PRO A 1 159 ? -20.583 -12.827 -0.936 1.00 87.75 159 PRO A C 1
ATOM 1293 O O . PRO A 1 159 ? -19.378 -13.044 -0.859 1.00 87.75 159 PRO A O 1
ATOM 1296 N N . GLU A 1 160 ? -21.186 -12.599 -2.109 1.00 91.06 160 GLU A N 1
ATOM 1297 C CA . GLU A 1 160 ? -20.498 -12.626 -3.407 1.00 91.06 160 GLU A CA 1
ATOM 1298 C C . GLU A 1 160 ? -19.292 -11.669 -3.463 1.00 91.06 160 GLU A C 1
ATOM 1300 O O . GLU A 1 160 ? -18.320 -11.938 -4.166 1.00 91.06 160 GLU A O 1
ATOM 1305 N N . MET A 1 161 ? -19.300 -10.571 -2.698 1.00 89.25 161 MET A N 1
ATOM 1306 C CA . MET A 1 161 ? -18.184 -9.618 -2.659 1.00 89.25 161 MET A CA 1
ATOM 1307 C C . MET A 1 161 ? -16.894 -10.215 -2.081 1.00 89.25 161 MET A C 1
ATOM 1309 O O . MET A 1 161 ? -15.821 -9.690 -2.370 1.00 89.25 161 MET A O 1
ATOM 1313 N N . PHE A 1 162 ? -16.989 -11.292 -1.296 1.00 89.12 162 PHE A N 1
ATOM 1314 C CA . PHE A 1 162 ? -15.837 -12.013 -0.746 1.00 89.12 162 PHE A CA 1
ATOM 1315 C C . PHE A 1 162 ? -15.360 -13.152 -1.660 1.00 89.12 162 PHE A C 1
ATOM 1317 O O . PHE A 1 162 ? -14.206 -13.562 -1.578 1.00 89.12 162 PHE A O 1
ATOM 1324 N N . GLU A 1 163 ? -16.227 -13.651 -2.542 1.00 87.62 163 GLU A N 1
ATOM 1325 C CA . GLU A 1 163 ? -15.967 -14.841 -3.368 1.00 87.62 163 GLU A CA 1
ATOM 1326 C C . GLU A 1 163 ? -15.652 -14.506 -4.832 1.00 87.62 163 GLU A C 1
ATOM 1328 O O . GLU A 1 163 ? -15.051 -15.305 -5.555 1.00 87.62 163 GLU A O 1
ATOM 1333 N N . ARG A 1 164 ? -16.058 -13.322 -5.297 1.00 87.69 164 ARG A N 1
ATOM 1334 C CA . ARG A 1 164 ? -15.883 -12.903 -6.685 1.00 87.69 164 ARG A CA 1
ATOM 1335 C C . ARG A 1 164 ? -14.402 -12.823 -7.058 1.00 87.69 164 ARG A C 1
ATOM 1337 O O . ARG A 1 164 ? -13.645 -12.036 -6.493 1.00 87.69 164 ARG A O 1
ATOM 1344 N N . SER A 1 165 ? -14.017 -13.545 -8.113 1.00 82.94 165 SER A N 1
ATOM 1345 C CA . SER A 1 165 ? -12.678 -13.411 -8.689 1.00 82.94 165 SER A CA 1
ATOM 1346 C C . SER A 1 165 ? -12.453 -12.003 -9.243 1.00 82.94 165 SER A C 1
ATOM 1348 O O . SER A 1 165 ? -13.246 -11.486 -10.036 1.00 82.94 165 SER A O 1
ATOM 1350 N N . VAL A 1 166 ? -11.332 -11.403 -8.849 1.00 80.19 166 VAL A N 1
ATOM 1351 C CA . VAL A 1 166 ? -10.833 -10.115 -9.361 1.00 80.19 166 VAL A CA 1
ATOM 1352 C C . VAL A 1 166 ? -9.631 -10.286 -10.294 1.00 80.19 166 VAL A C 1
ATOM 1354 O O . VAL A 1 166 ? -9.047 -9.306 -10.756 1.00 80.19 166 VAL A O 1
ATOM 1357 N N . THR A 1 167 ? -9.258 -11.531 -10.585 1.00 80.62 167 THR A N 1
ATOM 1358 C CA . THR A 1 167 ? -8.242 -11.901 -11.571 1.00 80.62 167 THR A CA 1
ATOM 1359 C C . THR A 1 167 ? -8.872 -12.729 -12.682 1.00 80.62 167 THR A C 1
ATOM 1361 O O . THR A 1 167 ? -9.934 -13.334 -12.511 1.00 80.62 167 THR A O 1
ATOM 1364 N N . VAL A 1 168 ? -8.221 -12.736 -13.845 1.00 80.06 168 VAL A N 1
ATOM 1365 C CA . VAL A 1 168 ? -8.615 -13.602 -14.957 1.00 80.06 168 VAL A CA 1
ATOM 1366 C C . VAL A 1 168 ? -8.203 -15.035 -14.594 1.00 80.06 168 VAL A C 1
ATOM 1368 O O . VAL A 1 168 ? -7.005 -15.270 -14.440 1.00 80.06 168 VAL A O 1
ATOM 1371 N N . PRO A 1 169 ? -9.149 -15.976 -14.413 1.00 73.12 169 PRO A N 1
ATOM 1372 C CA . PRO A 1 169 ? -8.820 -17.338 -13.991 1.00 73.12 169 PRO A CA 1
ATOM 1373 C C . PRO A 1 169 ? -8.138 -18.138 -15.109 1.00 73.12 169 PRO A C 1
ATOM 1375 O O . PRO A 1 169 ? -7.257 -18.945 -14.836 1.00 73.12 169 PRO A O 1
ATOM 1378 N N . GLU A 1 170 ? -8.512 -17.875 -16.363 1.00 80.00 170 GLU A N 1
ATOM 1379 C CA . GLU A 1 170 ? -7.932 -18.476 -17.564 1.00 80.00 170 GLU A CA 1
ATOM 1380 C C . GLU A 1 170 ? -7.364 -17.354 -18.443 1.00 80.00 170 GLU A C 1
ATOM 1382 O O . GLU A 1 170 ? -8.107 -16.741 -19.214 1.00 80.00 170 GLU A O 1
ATOM 1387 N N . PRO A 1 171 ? -6.074 -17.001 -18.292 1.00 75.62 171 PRO A N 1
ATOM 1388 C CA . PRO A 1 171 ? -5.456 -15.964 -19.119 1.00 75.62 171 PRO A CA 1
ATOM 1389 C C . PRO A 1 171 ? -5.296 -16.422 -20.576 1.00 75.62 171 PRO A C 1
ATOM 1391 O O . PRO A 1 171 ? -5.199 -15.590 -21.479 1.00 75.62 171 PRO A O 1
ATOM 1394 N N . ASP A 1 172 ? -5.293 -17.738 -20.798 1.00 83.81 172 ASP A N 1
ATOM 1395 C CA . ASP A 1 172 ? -5.146 -18.344 -22.110 1.00 83.81 172 ASP A CA 1
ATOM 1396 C C . ASP A 1 172 ? -6.485 -18.368 -22.844 1.00 83.81 172 ASP A C 1
ATOM 1398 O O . ASP A 1 172 ? -7.416 -19.100 -22.506 1.00 83.81 172 ASP A O 1
ATOM 1402 N N . LEU A 1 173 ? -6.568 -17.576 -23.909 1.00 81.44 173 LEU A N 1
ATOM 1403 C CA . LEU A 1 173 ? -7.723 -17.572 -24.787 1.00 81.44 173 LEU A CA 1
ATOM 1404 C C . LEU A 1 173 ? -7.638 -18.752 -25.763 1.00 81.44 173 LEU A C 1
ATOM 1406 O O . LEU A 1 173 ? -6.931 -18.695 -26.770 1.00 81.44 173 LEU A O 1
ATOM 1410 N N . SER A 1 174 ? -8.401 -19.812 -25.500 1.00 80.12 174 SER A N 1
ATOM 1411 C CA . SER A 1 174 ? -8.615 -20.879 -26.480 1.00 80.12 174 SER A CA 1
ATOM 1412 C C . SER A 1 174 ? -9.810 -20.539 -27.370 1.00 80.12 174 SER A C 1
ATOM 1414 O O . SER A 1 174 ? -10.957 -20.524 -26.925 1.00 80.12 174 SER A O 1
ATOM 1416 N N . GLN A 1 175 ? -9.548 -20.250 -28.644 1.00 82.06 175 GLN A N 1
ATOM 1417 C CA . GLN A 1 175 ? -10.584 -20.030 -29.651 1.00 82.06 175 GLN A CA 1
ATOM 1418 C C . GLN A 1 175 ? -10.398 -20.996 -30.814 1.00 82.06 175 GLN A C 1
ATOM 1420 O O . GLN A 1 175 ? -9.331 -21.075 -31.421 1.00 82.06 175 GLN A O 1
ATOM 1425 N N . ILE A 1 176 ? -11.469 -21.710 -31.157 1.00 81.75 176 ILE A N 1
ATOM 1426 C CA . ILE A 1 176 ? -11.519 -22.516 -32.375 1.00 81.75 176 ILE A CA 1
ATOM 1427 C C . ILE A 1 176 ? -11.951 -21.588 -33.510 1.00 81.75 176 ILE A C 1
ATOM 1429 O O . ILE A 1 176 ? -13.116 -21.209 -33.609 1.00 81.75 176 ILE A O 1
ATOM 1433 N N . GLY A 1 177 ? -10.996 -21.211 -34.356 1.00 82.19 177 GLY A N 1
ATOM 1434 C CA . GLY A 1 177 ? -11.224 -20.402 -35.549 1.00 82.19 177 GLY A CA 1
ATOM 1435 C C . GLY A 1 177 ? -10.775 -21.132 -36.811 1.00 82.19 177 GLY A C 1
ATOM 1436 O O . GLY A 1 177 ? -9.823 -21.911 -36.789 1.00 82.19 177 GLY A O 1
ATOM 1437 N N . ARG A 1 178 ? -11.449 -20.860 -37.930 1.00 82.75 178 ARG A N 1
ATOM 1438 C CA . ARG A 1 178 ? -10.950 -21.227 -39.261 1.00 82.75 178 ARG A CA 1
ATOM 1439 C C . ARG A 1 178 ? -10.102 -20.067 -39.769 1.00 82.75 178 ARG A C 1
ATOM 1441 O O . ARG A 1 178 ? -10.586 -18.940 -39.841 1.00 82.75 178 ARG A O 1
ATOM 1448 N N . ILE A 1 179 ? -8.842 -20.339 -40.084 1.00 86.44 179 ILE A N 1
ATOM 1449 C CA . ILE A 1 179 ? -7.903 -19.344 -40.607 1.00 86.44 179 ILE A CA 1
ATOM 1450 C C . ILE A 1 179 ? -7.799 -19.555 -42.110 1.00 86.44 179 ILE A C 1
ATOM 1452 O O . ILE A 1 179 ? -7.590 -20.682 -42.561 1.00 86.44 179 ILE A O 1
ATOM 1456 N N . TYR A 1 180 ? -7.916 -18.471 -42.869 1.00 86.38 180 TYR A N 1
ATOM 1457 C CA . TYR A 1 180 ? -7.848 -18.493 -44.323 1.00 86.38 180 TYR A CA 1
ATOM 1458 C C . TYR A 1 180 ? -6.740 -17.577 -44.824 1.00 86.38 180 TYR A C 1
ATOM 1460 O O . TYR A 1 180 ? -6.382 -16.597 -44.171 1.00 86.38 180 TYR A O 1
ATOM 1468 N N . VAL A 1 181 ? -6.208 -17.906 -45.993 1.00 89.19 181 VAL A N 1
ATOM 1469 C CA . VAL A 1 181 ? -5.158 -17.160 -46.682 1.00 89.19 181 VAL A CA 1
ATOM 1470 C C . VAL A 1 181 ? -5.581 -16.881 -48.120 1.00 89.19 181 VAL A C 1
ATOM 1472 O O . VAL A 1 181 ? -6.271 -17.693 -48.733 1.00 89.19 181 VAL A O 1
ATOM 1475 N N . ALA A 1 182 ? -5.152 -15.737 -48.649 1.00 89.69 182 ALA A N 1
ATOM 1476 C CA . ALA A 1 182 ? -5.360 -15.325 -50.034 1.00 89.69 182 ALA A CA 1
ATOM 1477 C C . ALA A 1 182 ? -4.108 -14.597 -50.563 1.00 89.69 182 ALA A C 1
ATOM 1479 O O . ALA A 1 182 ? -3.284 -14.135 -49.763 1.00 89.69 182 ALA A O 1
ATOM 1480 N N . PRO A 1 183 ? -3.927 -14.475 -51.892 1.00 89.81 183 PRO A N 1
ATOM 1481 C CA . PRO A 1 183 ? -2.809 -13.738 -52.475 1.00 89.81 183 PRO A CA 1
ATOM 1482 C C . PRO A 1 183 ? -2.728 -12.283 -51.993 1.00 89.81 183 PRO A C 1
ATOM 1484 O O . PRO A 1 183 ? -3.746 -11.628 -51.756 1.00 89.81 183 PRO A O 1
ATOM 1487 N N . VAL A 1 184 ? -1.506 -11.751 -51.908 1.00 87.06 184 VAL A N 1
ATOM 1488 C CA . VAL A 1 184 ? -1.258 -10.350 -51.534 1.00 87.06 184 VAL A CA 1
ATOM 1489 C C . VAL A 1 184 ? -1.993 -9.412 -52.496 1.00 87.06 184 VAL A C 1
ATOM 1491 O O . VAL A 1 184 ? -1.872 -9.541 -53.711 1.00 87.06 184 VAL A O 1
ATOM 1494 N N . GLY A 1 185 ? -2.743 -8.457 -51.940 1.00 89.38 185 GLY A N 1
ATOM 1495 C CA . GLY A 1 185 ? -3.589 -7.531 -52.701 1.00 89.38 185 GLY A CA 1
ATOM 1496 C C . GLY A 1 185 ? -5.061 -7.945 -52.780 1.00 89.38 185 GLY A C 1
ATOM 1497 O O . GLY A 1 185 ? -5.878 -7.146 -53.231 1.00 89.38 185 GLY A O 1
ATOM 1498 N N . THR A 1 186 ? -5.417 -9.140 -52.298 1.00 88.25 186 THR A N 1
ATOM 1499 C CA . THR A 1 186 ? -6.819 -9.549 -52.148 1.00 88.25 186 THR A CA 1
ATOM 1500 C C . THR A 1 186 ? -7.484 -8.749 -51.020 1.00 88.25 186 THR A C 1
ATOM 1502 O O . THR A 1 186 ? -6.958 -8.744 -49.902 1.00 88.25 186 THR A O 1
ATOM 1505 N N . PRO A 1 187 ? -8.624 -8.074 -51.263 1.00 83.75 187 PRO A N 1
ATOM 1506 C CA . PRO A 1 187 ? -9.355 -7.372 -50.213 1.00 83.75 187 PRO A CA 1
ATOM 1507 C C . PRO A 1 187 ? -9.855 -8.349 -49.139 1.00 83.75 187 PRO A C 1
ATOM 1509 O O . PRO A 1 187 ? -10.375 -9.405 -49.502 1.00 83.75 187 PRO A O 1
ATOM 1512 N N . PRO A 1 188 ? -9.743 -8.021 -47.837 1.00 81.88 188 PRO A N 1
ATOM 1513 C CA . PRO A 1 188 ? -10.288 -8.869 -46.783 1.00 81.88 188 PRO A CA 1
ATOM 1514 C C . PRO A 1 188 ? -11.808 -9.015 -46.947 1.00 81.88 188 PRO A C 1
ATOM 1516 O O . PRO A 1 188 ? -12.466 -8.051 -47.352 1.00 81.88 188 PRO A O 1
ATOM 1519 N N . PRO A 1 189 ? -12.387 -10.182 -46.618 1.00 79.31 189 PRO A N 1
ATOM 1520 C CA . PRO A 1 189 ? -13.826 -10.366 -46.674 1.00 79.31 189 PRO A CA 1
ATOM 1521 C C . PRO A 1 189 ? -14.496 -9.414 -45.680 1.00 79.31 189 PRO A C 1
ATOM 1523 O O . PRO A 1 189 ? -14.139 -9.359 -44.502 1.00 79.31 189 PRO A O 1
ATOM 1526 N N . ILE A 1 190 ? -15.467 -8.643 -46.164 1.00 75.88 190 ILE A N 1
ATOM 1527 C CA . ILE A 1 190 ? -16.255 -7.724 -45.343 1.00 75.88 190 ILE A CA 1
ATOM 1528 C C . ILE A 1 190 ? -17.604 -8.403 -45.091 1.00 75.88 190 ILE A C 1
ATOM 1530 O O . ILE A 1 190 ? -18.448 -8.448 -45.978 1.00 75.88 190 ILE A O 1
ATOM 1534 N N . GLY A 1 191 ? -17.805 -8.939 -43.884 1.00 70.31 191 GLY A N 1
ATOM 1535 C CA . GLY A 1 191 ? -19.068 -9.558 -43.464 1.00 70.31 191 GLY A CA 1
ATOM 1536 C C . GLY A 1 191 ? -19.002 -11.076 -43.265 1.00 70.31 191 GLY A C 1
ATOM 1537 O O . GLY A 1 191 ? -17.928 -11.664 -43.194 1.00 70.31 191 GLY A O 1
ATOM 1538 N N . LEU A 1 192 ? -20.175 -11.701 -43.127 1.00 66.12 192 LEU A N 1
ATOM 1539 C CA . LEU A 1 192 ? -20.346 -13.146 -42.888 1.00 66.12 192 LEU A CA 1
ATOM 1540 C C . LEU A 1 192 ? -20.556 -13.948 -44.186 1.00 66.12 192 LEU A C 1
ATOM 1542 O O . LEU A 1 192 ? -21.013 -15.090 -44.145 1.00 66.12 192 LEU A O 1
ATOM 1546 N N . GLU A 1 193 ? -20.294 -13.338 -45.341 1.00 72.00 193 GLU A N 1
ATOM 1547 C CA . GLU A 1 193 ? -20.467 -13.987 -46.639 1.00 72.00 193 GLU A CA 1
ATOM 1548 C C . GLU A 1 193 ? -19.406 -15.069 -46.864 1.00 72.00 193 GLU A C 1
ATOM 1550 O O . GLU A 1 193 ? -18.311 -15.029 -46.296 1.00 72.00 193 GLU A O 1
ATOM 1555 N N . ALA A 1 194 ? -19.743 -16.059 -47.694 1.00 69.56 194 ALA A N 1
ATOM 1556 C CA . ALA A 1 194 ? -18.789 -17.083 -48.092 1.00 69.56 194 ALA A CA 1
ATOM 1557 C C . ALA A 1 194 ? -17.583 -16.421 -48.768 1.00 69.56 194 ALA A C 1
ATOM 1559 O O . ALA A 1 194 ? -17.746 -15.560 -49.633 1.00 69.56 194 ALA A O 1
ATOM 1560 N N . PHE A 1 195 ? -16.378 -16.820 -48.367 1.00 78.31 195 PHE A N 1
ATOM 1561 C CA . PHE A 1 195 ? -15.166 -16.247 -48.933 1.00 78.31 195 PHE A CA 1
ATOM 1562 C C . PHE A 1 195 ? -15.057 -16.562 -50.426 1.00 78.31 195 PHE A C 1
ATOM 1564 O O . PHE A 1 195 ? -15.484 -17.626 -50.883 1.00 78.31 195 PHE A O 1
ATOM 1571 N N . GLY A 1 196 ? -14.510 -15.609 -51.183 1.00 79.06 196 GLY A N 1
ATOM 1572 C CA . GLY A 1 196 ? -14.261 -15.781 -52.609 1.00 79.06 196 GLY A CA 1
ATOM 1573 C C . GLY A 1 196 ? -13.297 -16.943 -52.884 1.00 79.06 196 GLY A C 1
ATOM 1574 O O . GLY A 1 196 ? -12.578 -17.377 -51.981 1.00 79.06 196 GLY A O 1
ATOM 1575 N N . PRO A 1 197 ? -13.263 -17.466 -54.122 1.00 82.00 197 PRO A N 1
ATOM 1576 C CA . PRO A 1 197 ? -12.448 -18.630 -54.496 1.00 82.00 197 PRO A CA 1
ATOM 1577 C C . PRO A 1 197 ? -10.939 -18.443 -54.266 1.00 82.00 197 PRO A C 1
ATOM 1579 O O . PRO A 1 197 ? -10.188 -19.417 -54.236 1.00 82.00 197 PRO A O 1
ATOM 1582 N N . GLU A 1 198 ? -10.484 -17.201 -54.128 1.00 84.06 198 GLU A N 1
ATOM 1583 C CA . GLU A 1 198 ? -9.110 -16.837 -53.803 1.00 84.06 198 GLU A CA 1
ATOM 1584 C C . GLU A 1 198 ? -8.712 -17.093 -52.339 1.00 84.06 198 GLU A C 1
ATOM 1586 O O . GLU A 1 198 ? -7.518 -17.080 -52.033 1.00 84.06 198 GLU A O 1
ATOM 1591 N N . TRP A 1 199 ? -9.678 -17.350 -51.452 1.00 85.75 199 TRP A N 1
ATOM 1592 C CA . TRP A 1 199 ? -9.452 -17.672 -50.045 1.00 85.75 199 TRP A CA 1
ATOM 1593 C C . TRP A 1 199 ? -9.446 -19.182 -49.821 1.00 85.75 199 TRP A C 1
ATOM 1595 O O . TRP A 1 199 ? -10.397 -19.883 -50.160 1.00 85.75 199 TRP A O 1
ATOM 1605 N N . GLN A 1 200 ? -8.390 -19.684 -49.191 1.00 87.25 200 GLN A N 1
ATOM 1606 C CA . GLN A 1 200 ? -8.218 -21.105 -48.875 1.00 87.25 200 GLN A CA 1
ATOM 1607 C C . GLN A 1 200 ? -7.899 -21.274 -47.401 1.00 87.25 200 GLN A C 1
ATOM 1609 O O . GLN A 1 200 ? -7.340 -20.366 -46.782 1.00 87.25 200 GLN A O 1
ATOM 1614 N N . GLU A 1 201 ? -8.236 -22.421 -46.816 1.00 86.06 201 GLU A N 1
ATOM 1615 C CA . GLU A 1 201 ? -7.864 -22.655 -45.426 1.00 86.06 201 GLU A CA 1
ATOM 1616 C C . GLU A 1 201 ? -6.347 -22.773 -45.284 1.00 86.06 201 GLU A C 1
ATOM 1618 O O . GLU A 1 201 ? -5.668 -23.448 -46.056 1.00 86.06 201 GLU A O 1
ATOM 1623 N N . VAL A 1 202 ? -5.803 -22.150 -44.239 1.00 86.62 202 VAL A N 1
ATOM 1624 C CA . VAL A 1 202 ? -4.353 -22.078 -44.024 1.00 86.62 202 VAL A CA 1
ATOM 1625 C C . VAL A 1 202 ? -3.704 -23.466 -43.982 1.00 86.62 202 VAL A C 1
ATOM 1627 O O . VAL A 1 202 ? -2.580 -23.652 -44.443 1.00 86.62 202 VAL A O 1
ATOM 1630 N N . HIS A 1 203 ? -4.419 -24.470 -43.468 1.00 81.50 203 HIS A N 1
ATOM 1631 C CA . HIS A 1 203 ? -3.907 -25.828 -43.339 1.00 81.50 203 HIS A CA 1
ATOM 1632 C C . HIS A 1 203 ? -3.810 -26.568 -44.686 1.00 81.50 203 HIS A C 1
ATOM 1634 O O . HIS A 1 203 ? -3.013 -27.501 -44.797 1.00 81.50 203 HIS A O 1
ATOM 1640 N N . GLU A 1 204 ? -4.579 -26.152 -45.698 1.00 82.12 204 GLU A N 1
ATOM 1641 C CA . GLU A 1 204 ? -4.504 -26.673 -47.070 1.00 82.12 204 GLU A CA 1
ATOM 1642 C C . GLU A 1 204 ? -3.266 -26.141 -47.799 1.00 82.12 204 GLU A C 1
ATOM 1644 O O . GLU A 1 204 ? -2.704 -26.829 -48.646 1.00 82.12 204 GLU A O 1
ATOM 1649 N N . VAL A 1 205 ? -2.801 -24.947 -47.420 1.00 79.19 205 VAL A N 1
ATOM 1650 C CA . VAL A 1 205 ? -1.604 -24.311 -47.986 1.00 79.19 205 VAL A CA 1
ATOM 1651 C C . VAL A 1 205 ? -0.325 -24.736 -47.253 1.00 79.19 205 VAL A C 1
ATOM 1653 O O . VAL A 1 205 ? 0.726 -24.874 -47.874 1.00 79.19 205 VAL A O 1
ATOM 1656 N N . ILE A 1 206 ? -0.395 -24.963 -45.934 1.00 74.00 206 ILE A N 1
ATOM 1657 C CA . ILE A 1 206 ? 0.778 -25.305 -45.106 1.00 74.00 206 ILE A CA 1
ATOM 1658 C C . ILE A 1 206 ? 1.103 -26.807 -45.120 1.00 74.00 206 ILE A C 1
ATOM 1660 O O . ILE A 1 206 ? 2.264 -27.172 -44.931 1.00 74.00 206 ILE A O 1
ATOM 1664 N N . ARG A 1 207 ? 0.136 -27.707 -45.356 1.00 59.38 207 ARG A N 1
ATOM 1665 C CA . ARG A 1 207 ? 0.457 -29.134 -45.530 1.00 59.38 207 ARG A CA 1
ATOM 1666 C C . ARG A 1 207 ? 1.060 -29.360 -46.921 1.00 59.38 207 ARG A C 1
ATOM 1668 O O . ARG A 1 207 ? 0.342 -29.197 -47.906 1.00 59.38 207 ARG A O 1
ATOM 1675 N N . PRO A 1 208 ? 2.323 -29.813 -47.046 1.00 51.28 208 PRO A N 1
ATOM 1676 C CA . PRO A 1 208 ? 2.797 -30.287 -48.331 1.00 51.28 208 PRO A CA 1
ATOM 1677 C C . PRO A 1 208 ? 1.988 -31.532 -48.699 1.00 51.28 208 PRO A C 1
ATOM 1679 O O . PRO A 1 208 ? 1.800 -32.437 -47.881 1.00 51.28 208 PRO A O 1
ATOM 1682 N N . ALA A 1 209 ? 1.491 -31.577 -49.932 1.00 51.50 209 ALA A N 1
ATOM 1683 C CA . ALA A 1 209 ? 0.867 -32.764 -50.490 1.00 51.50 209 ALA A CA 1
ATOM 1684 C C . ALA A 1 209 ? 1.878 -33.928 -50.469 1.00 51.50 209 ALA A C 1
ATOM 1686 O O . ALA A 1 209 ? 2.745 -34.018 -51.332 1.00 51.50 209 ALA A O 1
ATOM 1687 N N . GLY A 1 210 ? 1.788 -34.797 -49.458 1.00 56.50 210 GLY A N 1
ATOM 1688 C CA . GLY A 1 210 ? 2.612 -36.001 -49.339 1.00 56.50 210 GLY A CA 1
ATOM 1689 C C . GLY A 1 210 ? 3.288 -36.169 -47.981 1.00 56.50 210 GLY A C 1
ATOM 1690 O O . GLY A 1 210 ? 4.491 -35.968 -47.845 1.00 56.50 210 GLY A O 1
ATOM 1691 N N . SER A 1 211 ? 2.537 -36.596 -46.967 1.00 48.06 211 SER A N 1
ATOM 1692 C CA . SER A 1 211 ? 3.103 -37.333 -45.826 1.00 48.06 211 SER A CA 1
ATOM 1693 C C . SER A 1 211 ? 2.042 -38.294 -45.277 1.00 48.06 211 SER A C 1
ATOM 1695 O O . SER A 1 211 ? 1.258 -37.951 -44.393 1.00 48.06 211 SER A O 1
ATOM 1697 N N . ARG A 1 212 ? 1.977 -39.484 -45.875 1.00 43.88 212 ARG A N 1
ATOM 1698 C CA . ARG A 1 212 ? 1.528 -40.725 -45.239 1.00 43.88 212 ARG A CA 1
ATOM 1699 C C . ARG A 1 212 ? 2.662 -41.723 -45.369 1.00 43.88 212 ARG A C 1
ATOM 1701 O O . ARG A 1 212 ? 3.294 -41.707 -46.449 1.00 43.88 212 ARG A O 1
#